Protein 1SDI (pdb70)

Sequence (213 aa):
GAKNYYDITLALAGICQSARLVQQLAHQGHCDADALHVSLNSIIDMNPSSTLAVFGGSEANLRVGLETLLGVLNASSRQGLNNAELTRYTLSLMVLERKLSSAKGALDTLGNRINGLQRQLEHFDLQSETLMSAMAAIYVDVISPLGPRIQVTGSPAVLQSPQVQAKVRATLLAGIRAAVLWHQVGGGRLQLMFSRNRLTTQAKQILAHLTPEL

B-factor: mean 11.38, std 8.99, range [0.51, 55.72]

Secondary structure (DSSP, 8-state):
----HHHHHHHHHHHHHHHHHHHHHHHHS---HHHHHHHHHHHH--S-SSHHHHTTS-GGGGHHHHHHHHHHHH---SSSHHHHHHHHHHHHHHHHHHHHHSTTHHHHHHHHHHTTHHHHTTS-TTSHHHHHHHHHHIIIIIGGGSSPP---S-HHHHT-HHHHHHHHHHHHHHHHHHHHHHHTT--HHHHHHHHHHHHHHHHHHHHHT-TT-

Structure (mmCIF, N/CA/C/O backbone):
data_1SDI
#
_entry.id   1SDI
#
_cell.length_a   42.527
_cell.length_b   62.649
_cell.length_c   68.816
_cell.angle_alpha   90.00
_cell.angle_beta   90.00
_cell.angle_gamma   90.00
#
_symmetry.space_group_name_H-M   'P 21 21 21'
#
loop_
_entity.id
_entity.type
_entity.pdbx_description
1 polymer 'Hypothetical protein ycfC'
2 non-polymer 'ACETIC ACID'
3 non-polymer (4S)-2-METHYL-2,4-PENTANEDIOL
4 water water
#
loop_
_atom_site.group_PDB
_atom_site.id
_atom_site.type_symbol
_atom_site.label_atom_id
_atom_site.label_alt_id
_atom_site.label_comp_id
_atom_site.label_asym_id
_atom_site.label_entity_id
_atom_site.label_seq_id
_atom_site.pdbx_PDB_ins_code
_atom_site.Cartn_x
_atom_site.Cartn_y
_atom_site.Cartn_z
_atom_site.occupancy
_atom_site.B_iso_or_equiv
_atom_site.auth_seq_id
_atom_site.auth_comp_id
_atom_site.auth_asym_id
_atom_site.auth_atom_id
_atom_site.pdbx_PDB_model_num
ATOM 1 N N . GLY A 1 1 ? 32.918 21.649 19.125 1.00 34.65 1 GLY A N 1
ATOM 2 C CA . GLY A 1 1 ? 34.130 22.409 19.633 1.00 34.69 1 GLY A CA 1
ATOM 3 C C . GLY A 1 1 ? 35.217 22.520 18.553 1.00 34.38 1 GLY A C 1
ATOM 4 O O . GLY A 1 1 ? 35.041 23.286 17.600 1.00 35.44 1 GLY A O 1
ATOM 5 N N . ALA A 1 2 ? 36.315 21.758 18.638 1.00 32.04 2 ALA A N 1
ATOM 6 C CA . ALA A 1 2 ? 37.291 21.766 17.521 1.00 28.65 2 ALA A CA 1
ATOM 7 C C . ALA A 1 2 ? 36.540 21.525 16.215 1.00 25.42 2 ALA A C 1
ATOM 8 O O . ALA A 1 2 ? 35.475 20.841 16.189 1.00 20.54 2 ALA A O 1
ATOM 10 N N . LYS A 1 3 ? 37.121 22.060 15.142 1.00 22.50 3 LYS A N 1
ATOM 11 C CA . LYS A 1 3 ? 36.553 21.950 13.800 1.00 19.52 3 LYS A CA 1
ATOM 12 C C . LYS A 1 3 ? 36.197 20.526 13.403 1.00 14.74 3 LYS A C 1
ATOM 13 O O . LYS A 1 3 ? 37.011 19.617 13.544 1.00 14.80 3 LYS A O 1
ATOM 19 N N . ASN A 1 4 ? 34.977 20.323 12.893 1.00 11.08 4 ASN A N 1
ATOM 20 C CA . ASN A 1 4 ? 34.509 19.015 12.532 1.00 8.37 4 ASN A CA 1
ATOM 21 C C . ASN A 1 4 ? 33.453 19.121 11.428 1.00 6.09 4 ASN A C 1
ATOM 22 O O . ASN A 1 4 ? 32.754 20.171 11.238 1.00 8.11 4 ASN A O 1
ATOM 27 N N . TYR A 1 5 ? 33.374 18.062 10.620 1.00 6.56 5 TYR A N 1
ATOM 28 C CA . TYR A 1 5 ? 32.450 18.054 9.532 1.00 5.64 5 TYR A CA 1
ATOM 29 C C . TYR A 1 5 ? 30.961 18.014 9.934 1.00 5.28 5 TYR A C 1
ATOM 30 O O . TYR A 1 5 ? 30.133 18.369 9.123 1.00 6.13 5 TYR A O 1
ATOM 39 N N . TYR A 1 6 ? 30.612 17.497 11.125 1.00 3.10 6 TYR A N 1
ATOM 40 C CA . TYR A 1 6 ? 29.217 17.482 11.549 1.00 2.90 6 TYR A CA 1
ATOM 41 C C . TYR A 1 6 ? 28.678 18.920 11.603 1.00 3.03 6 TYR A C 1
ATOM 42 O O . TYR A 1 6 ? 27.679 19.233 11.003 1.00 4.47 6 TYR A O 1
ATOM 51 N N . ASP A 1 7 ? 29.375 19.794 12.294 1.00 4.02 7 ASP A N 1
ATOM 52 C CA . ASP A 1 7 ? 28.962 21.195 12.410 1.00 5.57 7 ASP A CA 1
ATOM 53 C C . ASP A 1 7 ? 29.046 21.965 11.082 1.00 2.91 7 ASP A C 1
ATOM 54 O O . ASP A 1 7 ? 28.136 22.763 10.756 1.00 3.77 7 ASP A O 1
ATOM 59 N N . ILE A 1 8 ? 30.075 21.697 10.281 1.00 3.23 8 ILE A N 1
ATOM 60 C CA . ILE A 1 8 ? 30.196 22.387 9.004 1.00 3.21 8 ILE A CA 1
ATOM 61 C C . ILE A 1 8 ? 29.028 21.970 8.095 1.00 3.00 8 ILE A C 1
ATOM 62 O O . ILE A 1 8 ? 28.472 22.833 7.396 1.00 3.16 8 ILE A O 1
ATOM 67 N N . THR A 1 9 ? 28.600 20.707 8.138 1.00 2.40 9 THR A N 1
ATOM 68 C CA . THR A 1 9 ? 27.523 20.205 7.294 1.00 2.08 9 THR A CA 1
ATOM 69 C C . THR A 1 9 ? 26.198 20.873 7.706 1.00 2.73 9 THR A C 1
ATOM 70 O O . THR A 1 9 ? 25.382 21.255 6.852 1.00 3.05 9 THR A O 1
ATOM 74 N N . LEU A 1 10 ? 25.967 20.945 9.012 1.00 3.05 10 LEU A N 1
ATOM 75 C CA . LEU A 1 10 ? 24.769 21.614 9.496 1.00 3.27 10 LEU A CA 1
ATOM 76 C C . LEU A 1 10 ? 24.686 23.099 9.049 1.00 1.45 10 LEU A C 1
ATOM 77 O O . LEU A 1 10 ? 23.680 23.544 8.487 1.00 3.10 10 LEU A O 1
ATOM 82 N N . ALA A 1 11 ? 25.773 23.865 9.174 1.00 2.35 11 ALA A N 1
ATOM 83 C CA . ALA A 1 11 ? 25.748 25.267 8.749 1.00 3.33 11 ALA A CA 1
ATOM 84 C C . ALA A 1 11 ? 25.565 25.372 7.250 1.00 3.27 11 ALA A C 1
ATOM 85 O O . ALA A 1 11 ? 24.801 26.205 6.767 1.00 1.95 11 ALA A O 1
ATOM 87 N N . LEU A 1 12 ? 26.223 24.505 6.443 1.00 3.26 12 LEU A N 1
ATOM 88 C CA . LEU A 1 12 ? 25.965 24.497 5.004 1.00 2.52 12 LEU A CA 1
ATOM 89 C C . LEU A 1 12 ? 24.536 24.162 4.647 1.00 2.97 12 LEU A C 1
ATOM 90 O O . LEU A 1 12 ? 23.936 24.816 3.791 1.00 3.84 12 LEU A O 1
ATOM 95 N N . ALA A 1 13 ? 23.947 23.240 5.363 1.00 3.28 13 ALA A N 1
ATOM 96 C CA . ALA A 1 13 ? 22.551 22.917 5.191 1.00 2.82 13 ALA A CA 1
ATOM 97 C C . ALA A 1 13 ? 21.659 24.143 5.463 1.00 4.88 13 ALA A C 1
ATOM 98 O O . ALA A 1 13 ? 20.645 24.318 4.780 1.00 4.41 13 ALA A O 1
ATOM 100 N N . GLY A 1 14 ? 22.040 25.007 6.410 1.00 3.38 14 GLY A N 1
ATOM 101 C CA . GLY A 1 14 ? 21.252 26.202 6.608 1.00 4.22 14 GLY A CA 1
ATOM 102 C C . GLY A 1 14 ? 21.290 27.158 5.418 1.00 3.99 14 GLY A C 1
ATOM 103 O O . GLY A 1 14 ? 20.310 27.813 5.134 1.00 2.99 14 GLY A O 1
ATOM 104 N N . ILE A 1 15 ? 22.456 27.263 4.755 1.00 3.65 15 ILE A N 1
ATOM 105 C CA . ILE A 1 15 ? 22.578 28.100 3.563 1.00 2.93 15 ILE A CA 1
ATOM 106 C C . ILE A 1 15 ? 21.648 27.511 2.465 1.00 3.15 15 ILE A C 1
ATOM 107 O O . ILE A 1 15 ? 20.876 28.249 1.808 1.00 3.09 15 ILE A O 1
ATOM 112 N N . CYS A 1 16 ? 21.769 26.209 2.260 1.00 4.68 16 CYS A N 1
ATOM 113 C CA . CYS A 1 16 ? 21.000 25.488 1.207 1.00 3.50 16 CYS A CA 1
ATOM 114 C C . CYS A 1 16 ? 19.472 25.533 1.491 1.00 3.58 16 CYS A C 1
ATOM 115 O O . CYS A 1 16 ? 18.686 25.629 0.556 1.00 3.62 16 CYS A O 1
ATOM 118 N N . GLN A 1 17 ? 19.066 25.555 2.778 1.00 3.01 17 GLN A N 1
ATOM 119 C CA . GLN A 1 17 ? 17.659 25.596 3.128 1.00 3.09 17 GLN A CA 1
ATOM 120 C C . GLN A 1 17 ? 17.118 26.970 2.677 1.00 2.85 17 GLN A C 1
ATOM 121 O O . GLN A 1 17 ? 16.062 27.060 2.060 1.00 3.60 17 GLN A O 1
ATOM 127 N N . SER A 1 18 ? 17.846 28.051 2.930 1.00 3.32 18 SER A N 1
ATOM 128 C CA . SER A 1 18 ? 17.458 29.380 2.371 1.00 3.20 18 SER A CA 1
ATOM 129 C C . SER A 1 18 ? 17.325 29.365 0.842 1.00 4.91 18 SER A C 1
ATOM 130 O O . SER A 1 18 ? 16.294 29.840 0.301 1.00 3.09 18 SER A O 1
ATOM 133 N N . ALA A 1 19 ? 18.290 28.751 0.164 1.00 3.15 19 ALA A N 1
ATOM 134 C CA . ALA A 1 19 ? 18.250 28.661 -1.293 1.00 3.47 19 ALA A CA 1
ATOM 135 C C . ALA A 1 19 ? 16.986 27.979 -1.792 1.00 2.90 19 ALA A C 1
ATOM 136 O O . ALA A 1 19 ? 16.280 28.436 -2.678 1.00 4.11 19 ALA A O 1
ATOM 138 N N . ARG A 1 20 ? 16.660 26.905 -1.136 1.00 1.42 20 ARG A N 1
ATOM 139 C CA . ARG A 1 20 ? 15.478 26.133 -1.563 1.00 4.30 20 ARG A CA 1
ATOM 140 C C . ARG A 1 20 ? 14.154 26.857 -1.257 1.00 2.89 20 ARG A C 1
ATOM 141 O O . ARG A 1 20 ? 13.247 26.847 -2.101 1.00 4.18 20 ARG A O 1
ATOM 149 N N . LEU A 1 21 ? 14.049 27.518 -0.095 1.00 2.76 21 LEU A N 1
ATOM 150 C CA . LEU A 1 21 ? 12.826 28.261 0.256 1.00 2.67 21 LEU A CA 1
ATOM 151 C C . LEU A 1 21 ? 12.642 29.445 -0.739 1.00 3.30 21 LEU A C 1
ATOM 152 O O . LEU A 1 21 ? 11.537 29.747 -1.200 1.00 3.70 21 LEU A O 1
ATOM 157 N N . VAL A 1 22 ? 13.744 30.099 -1.078 1.00 5.30 22 VAL A N 1
ATOM 158 C CA . VAL A 1 22 ? 13.669 31.160 -2.106 1.00 3.38 22 VAL A CA 1
ATOM 159 C C . VAL A 1 22 ? 13.114 30.606 -3.420 1.00 3.13 22 VAL A C 1
ATOM 160 O O . VAL A 1 22 ? 12.234 31.227 -4.054 1.00 2.81 22 VAL A O 1
ATOM 164 N N . GLN A 1 23 ? 13.652 29.481 -3.891 1.00 2.55 23 GLN A N 1
ATOM 165 C CA . GLN A 1 23 ? 13.151 28.857 -5.133 1.00 3.45 23 GLN A CA 1
ATOM 166 C C . GLN A 1 23 ? 11.664 28.534 -5.091 1.00 3.98 23 GLN A C 1
ATOM 167 O O . GLN A 1 23 ? 10.915 28.796 -6.059 1.00 4.69 23 GLN A O 1
ATOM 173 N N . GLN A 1 24 ? 11.215 28.009 -3.962 1.00 3.27 24 GLN A N 1
ATOM 174 C CA . GLN A 1 24 ? 9.800 27.705 -3.765 1.00 3.77 24 GLN A CA 1
ATOM 175 C C . GLN A 1 24 ? 8.953 28.959 -3.815 1.00 4.46 24 GLN A C 1
ATOM 176 O O . GLN A 1 24 ? 7.950 29.011 -4.556 1.00 4.37 24 GLN A O 1
ATOM 182 N N . LEU A 1 25 ? 9.385 29.980 -3.081 1.00 2.96 25 LEU A N 1
ATOM 183 C CA . LEU A 1 25 ? 8.684 31.300 -3.059 1.00 2.97 25 LEU A CA 1
ATOM 184 C C . LEU A 1 25 ? 8.658 31.958 -4.448 1.00 4.67 25 LEU A C 1
ATOM 185 O O . LEU A 1 25 ? 7.628 32.500 -4.873 1.00 5.29 25 LEU A O 1
ATOM 190 N N . ALA A 1 26 ? 9.762 31.877 -5.184 1.00 5.13 26 ALA A N 1
ATOM 191 C CA . ALA A 1 26 ? 9.825 32.581 -6.455 1.00 4.74 26 ALA A CA 1
ATOM 192 C C . ALA A 1 26 ? 8.977 31.950 -7.539 1.00 4.81 26 ALA A C 1
ATOM 193 O O . ALA A 1 26 ? 8.470 32.645 -8.405 1.00 5.02 26 ALA A O 1
ATOM 195 N N . HIS A 1 27 ? 8.806 30.618 -7.489 1.00 4.54 27 HIS A N 1
ATOM 196 C CA . HIS A 1 27 ? 8.041 29.898 -8.512 1.00 6.13 27 HIS A CA 1
ATOM 197 C C . HIS A 1 27 ? 6.559 29.777 -8.125 1.00 8.72 27 HIS A C 1
ATOM 198 O O . HIS A 1 27 ? 5.680 29.817 -9.016 1.00 7.62 27 HIS A O 1
ATOM 205 N N . GLN A 1 28 ? 6.276 29.618 -6.837 1.00 7.78 28 GLN A N 1
ATOM 206 C CA . GLN A 1 28 ? 4.963 29.240 -6.309 1.00 10.65 28 GLN A CA 1
ATOM 207 C C . GLN A 1 28 ? 4.283 30.305 -5.501 1.00 10.82 28 GLN A C 1
ATOM 208 O O . GLN A 1 28 ? 3.069 30.264 -5.418 1.00 13.73 28 GLN A O 1
ATOM 214 N N . GLY A 1 29 ? 5.018 31.236 -4.899 1.00 8.77 29 GLY A N 1
ATOM 215 C CA . GLY A 1 29 ? 4.520 32.257 -3.984 1.00 8.77 29 GLY A CA 1
ATOM 216 C C . GLY A 1 29 ? 4.310 31.773 -2.543 1.00 11.08 29 GLY A C 1
ATOM 217 O O . GLY A 1 29 ? 3.859 32.531 -1.717 1.00 11.41 29 GLY A O 1
ATOM 218 N N . HIS A 1 30 ? 4.673 30.521 -2.262 1.00 10.76 30 HIS A N 1
ATOM 219 C CA . HIS A 1 30 ? 4.584 29.912 -0.940 1.00 10.90 30 HIS A CA 1
ATOM 220 C C . HIS A 1 30 ? 5.711 28.920 -0.832 1.00 10.18 30 HIS A C 1
ATOM 221 O O . HIS A 1 30 ? 6.221 28.422 -1.868 1.00 8.60 30 HIS A O 1
ATOM 234 N N . CYS A 1 31 ? 6.113 28.576 0.409 1.00 10.03 31 CYS A N 1
ATOM 235 C CA . CYS A 1 31 ? 7.155 27.537 0.647 1.00 9.54 31 CYS A CA 1
ATOM 236 C C . CYS A 1 31 ? 6.782 26.638 1.841 1.00 9.09 31 CYS A C 1
ATOM 237 O O . CYS A 1 31 ? 5.728 26.822 2.470 1.00 12.59 31 CYS A O 1
ATOM 240 N N . ASP A 1 32 ? 7.647 25.691 2.171 1.00 8.84 32 ASP A N 1
ATOM 241 C CA . ASP A 1 32 ? 7.526 24.840 3.345 1.00 8.36 32 ASP A CA 1
ATOM 242 C C . ASP A 1 32 ? 7.491 25.738 4.578 1.00 6.61 32 ASP A C 1
ATOM 243 O O . ASP A 1 32 ? 8.445 26.428 4.891 1.00 6.10 32 ASP A O 1
ATOM 248 N N . ALA A 1 33 ? 6.384 25.741 5.281 1.00 6.56 33 ALA A N 1
ATOM 249 C CA . ALA A 1 33 ? 6.175 26.702 6.352 1.00 6.55 33 ALA A CA 1
ATOM 250 C C . ALA A 1 33 ? 7.002 26.369 7.574 1.00 7.01 33 ALA A C 1
ATOM 251 O O . ALA A 1 33 ? 7.460 27.289 8.277 1.00 7.09 33 ALA A O 1
ATOM 253 N N . ASP A 1 34 ? 7.197 25.089 7.847 1.00 8.77 34 ASP A N 1
ATOM 254 C CA . ASP A 1 34 ? 8.017 24.711 8.982 1.00 9.65 34 ASP A CA 1
ATOM 255 C C . ASP A 1 34 ? 9.491 25.082 8.764 1.00 7.04 34 ASP A C 1
ATOM 256 O O . ASP A 1 34 ? 10.144 25.587 9.668 1.00 6.72 34 ASP A O 1
ATOM 261 N N . ALA A 1 35 ? 10.018 24.783 7.589 1.00 5.68 35 ALA A N 1
ATOM 262 C CA . ALA A 1 35 ? 11.411 25.132 7.260 1.00 4.35 35 ALA A CA 1
ATOM 263 C C . ALA A 1 35 ? 11.605 26.630 7.302 1.00 4.36 35 ALA A C 1
ATOM 264 O O . ALA A 1 35 ? 12.623 27.092 7.789 1.00 2.64 35 ALA A O 1
ATOM 266 N N . LEU A 1 36 ? 10.649 27.400 6.777 1.00 4.46 36 LEU A N 1
ATOM 267 C CA . LEU A 1 36 ? 10.781 28.883 6.796 1.00 3.73 36 LEU A CA 1
ATOM 268 C C . LEU A 1 36 ? 10.775 29.352 8.244 1.00 3.29 36 LEU A C 1
ATOM 269 O O . LEU A 1 36 ? 11.536 30.206 8.612 1.00 3.91 36 LEU A O 1
ATOM 274 N N . HIS A 1 37 ? 9.926 28.768 9.073 1.00 2.95 37 HIS A N 1
ATOM 275 C CA . HIS A 1 37 ? 9.938 29.143 10.483 1.00 3.95 37 HIS A CA 1
ATOM 276 C C . HIS A 1 37 ? 11.299 28.906 11.163 1.00 4.86 37 HIS A C 1
ATOM 277 O O . HIS A 1 37 ? 11.830 29.766 11.887 1.00 4.73 37 HIS A O 1
ATOM 284 N N . VAL A 1 38 ? 11.880 27.741 10.902 1.00 2.23 38 VAL A N 1
ATOM 285 C CA . VAL A 1 38 ? 13.223 27.456 11.418 1.00 3.27 38 VAL A CA 1
ATOM 286 C C . VAL A 1 38 ? 14.244 28.512 10.912 1.00 3.39 38 VAL A C 1
ATOM 287 O O . VAL A 1 38 ? 15.060 29.038 11.681 1.00 3.98 38 VAL A O 1
ATOM 291 N N . SER A 1 39 ? 14.207 28.814 9.619 1.00 4.58 39 SER A N 1
ATOM 292 C CA . SER A 1 39 ? 15.226 29.686 9.037 1.00 2.83 39 SER A CA 1
ATOM 293 C C . SER A 1 39 ? 15.088 31.133 9.538 1.00 2.86 39 SER A C 1
ATOM 294 O O . SER A 1 39 ? 16.070 31.762 9.938 1.00 3.33 39 SER A O 1
ATOM 297 N N . LEU A 1 40 ? 13.849 31.628 9.534 1.00 4.65 40 LEU A N 1
ATOM 298 C CA . LEU A 1 40 ? 13.598 32.984 10.108 1.00 6.50 40 LEU A CA 1
ATOM 299 C C . LEU A 1 40 ? 13.965 33.023 11.606 1.00 4.93 40 LEU A C 1
ATOM 300 O O . LEU A 1 40 ? 14.611 33.986 12.108 1.00 2.98 40 LEU A O 1
ATOM 305 N N . ASN A 1 41 ? 13.618 31.987 12.397 1.00 3.05 41 ASN A N 1
ATOM 306 C CA . ASN A 1 41 ? 13.983 31.986 13.797 1.00 4.64 41 ASN A CA 1
ATOM 307 C C . ASN A 1 41 ? 15.476 32.029 14.032 1.00 4.75 41 ASN A C 1
ATOM 308 O O . ASN A 1 41 ? 15.981 32.630 15.016 1.00 5.00 41 ASN A O 1
ATOM 313 N N . SER A 1 42 ? 16.223 31.379 13.137 1.00 3.55 42 SER A N 1
ATOM 314 C CA . SER A 1 42 ? 17.715 31.397 13.272 1.00 2.89 42 SER A CA 1
ATOM 315 C C . SER A 1 42 ? 18.291 32.824 13.236 1.00 4.18 42 SER A C 1
ATOM 316 O O . SER A 1 42 ? 19.342 33.078 13.750 1.00 5.23 42 SER A O 1
ATOM 319 N N . ILE A 1 43 ? 17.574 33.756 12.618 1.00 4.56 43 ILE A N 1
ATOM 320 C CA . ILE A 1 43 ? 18.044 35.169 12.595 1.00 5.22 43 ILE A CA 1
ATOM 321 C C . ILE A 1 43 ? 17.976 35.794 13.990 1.00 7.77 43 ILE A C 1
ATOM 322 O O . ILE A 1 43 ? 18.905 36.524 14.347 1.00 9.64 43 ILE A O 1
ATOM 327 N N . ILE A 1 44 ? 16.930 35.516 14.740 1.00 5.69 44 ILE A N 1
ATOM 328 C CA . ILE A 1 44 ? 16.628 36.193 15.990 1.00 8.21 44 ILE A CA 1
ATOM 329 C C . ILE A 1 44 ? 16.945 35.379 17.260 1.00 11.82 44 ILE A C 1
ATOM 330 O O . ILE A 1 44 ? 16.719 35.869 18.371 1.00 13.60 44 ILE A O 1
ATOM 335 N N . ASP A 1 45 ? 17.398 34.130 17.123 1.00 14.58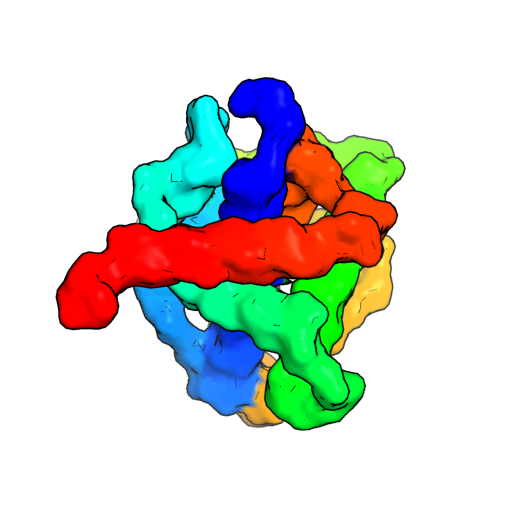 45 ASP A N 1
ATOM 336 C CA . ASP A 1 45 ? 17.534 33.222 18.275 1.00 15.53 45 ASP A CA 1
ATOM 337 C C . ASP A 1 45 ? 18.928 33.465 18.819 1.00 16.59 45 ASP A C 1
ATOM 338 O O . ASP A 1 45 ? 19.892 32.890 18.371 1.00 19.92 45 ASP A O 1
ATOM 343 N N . MET A 1 46 ? 18.997 34.323 19.818 1.00 15.14 46 MET A N 1
ATOM 344 C CA . MET A 1 46 ? 20.242 34.891 20.307 1.00 16.54 46 MET A CA 1
ATOM 345 C C . MET A 1 46 ? 21.143 33.937 21.106 1.00 12.89 46 MET A C 1
ATOM 346 O O . MET A 1 46 ? 20.668 33.058 21.826 1.00 12.62 46 MET A O 1
ATOM 351 N N . ASN A 1 47 ? 22.457 34.150 20.974 1.00 10.33 47 ASN A N 1
ATOM 352 C CA . ASN A 1 47 ? 23.502 33.446 21.722 1.00 11.97 47 ASN A CA 1
ATOM 353 C C . ASN A 1 47 ? 23.379 31.918 21.763 1.00 12.22 47 ASN A C 1
ATOM 354 O O . ASN A 1 47 ? 23.392 31.294 22.858 1.00 9.91 47 ASN A O 1
ATOM 359 N N . PRO A 1 48 ? 23.345 31.303 20.577 1.00 12.64 48 PRO A N 1
ATOM 360 C CA . PRO A 1 48 ? 23.231 29.822 20.534 1.00 13.17 48 PRO A CA 1
ATOM 361 C C . PRO A 1 48 ? 24.423 29.104 21.154 1.00 13.22 48 PRO A C 1
ATOM 362 O O . PRO A 1 48 ? 25.577 29.507 20.973 1.00 14.21 48 PRO A O 1
ATOM 366 N N . SER A 1 49 ? 24.170 28.008 21.827 1.00 10.34 49 SER A N 1
ATOM 367 C CA . SER A 1 49 ? 25.277 27.322 22.476 1.00 12.18 49 SER A CA 1
ATOM 368 C C . SER A 1 49 ? 26.003 26.260 21.642 1.00 12.07 49 SER A C 1
ATOM 369 O O . SER A 1 49 ? 26.965 25.655 22.099 1.00 13.50 49 SER A O 1
ATOM 372 N N . SER A 1 50 ? 25.494 25.957 20.456 1.00 10.03 50 SER A N 1
ATOM 373 C CA . SER A 1 50 ? 26.096 25.013 19.552 1.00 7.58 50 SER A CA 1
ATOM 374 C C . SER A 1 50 ? 25.587 25.377 18.147 1.00 5.89 50 SER A C 1
ATOM 375 O O . SER A 1 50 ? 24.668 26.172 17.986 1.00 5.89 50 SER A O 1
ATOM 378 N N . THR A 1 51 ? 26.190 24.778 17.120 1.00 6.95 51 THR A N 1
ATOM 379 C CA . THR A 1 51 ? 25.715 24.984 15.787 1.00 4.83 51 THR A CA 1
ATOM 380 C C . THR A 1 51 ? 24.275 24.581 15.560 1.00 3.74 51 THR A C 1
ATOM 381 O O . THR A 1 51 ? 23.483 25.286 14.925 1.00 4.33 51 THR A O 1
ATOM 385 N N . LEU A 1 52 ? 23.918 23.442 16.138 1.00 5.11 52 LEU A N 1
ATOM 386 C CA . LEU A 1 52 ? 22.592 22.886 15.974 1.00 4.39 52 LEU A CA 1
ATOM 387 C C . LEU A 1 52 ? 21.562 23.761 16.689 1.00 2.96 52 LEU A C 1
ATOM 388 O O . LEU A 1 52 ? 20.472 23.937 16.182 1.00 4.99 52 LEU A O 1
ATOM 393 N N . ALA A 1 53 ? 21.959 24.372 17.812 1.00 3.22 53 ALA A N 1
ATOM 394 C CA . ALA A 1 53 ? 21.058 25.303 18.547 1.00 6.11 53 ALA A CA 1
ATOM 395 C C . ALA A 1 53 ? 20.586 26.476 17.670 1.00 4.66 53 ALA A C 1
ATOM 396 O O . ALA A 1 53 ? 19.535 27.005 17.879 1.00 6.18 53 ALA A O 1
ATOM 398 N N . VAL A 1 54 ? 21.419 26.965 16.755 1.00 4.44 54 VAL A N 1
ATOM 399 C CA . VAL A 1 54 ? 21.008 28.000 15.803 1.00 3.61 54 VAL A CA 1
ATOM 400 C C . VAL A 1 54 ? 19.744 27.684 15.073 1.00 6.10 54 VAL A C 1
ATOM 401 O O . VAL A 1 54 ? 18.919 28.574 14.791 1.00 3.29 54 VAL A O 1
ATOM 405 N N . PHE A 1 55 ? 19.580 26.408 14.798 1.00 4.18 55 PHE A N 1
ATOM 406 C CA . PHE A 1 55 ? 18.442 25.887 14.048 1.00 5.95 55 PHE A CA 1
ATOM 407 C C . PHE A 1 55 ? 17.425 25.189 14.931 1.00 6.88 55 PHE A C 1
ATOM 408 O O . PHE A 1 55 ? 16.644 24.376 14.450 1.00 8.39 55 PHE A O 1
ATOM 416 N N . GLY A 1 56 ? 17.375 25.591 16.194 1.00 5.04 56 GLY A N 1
ATOM 417 C CA . GLY A 1 56 ? 16.394 25.133 17.164 1.00 7.35 56 GLY A CA 1
ATOM 418 C C . GLY A 1 56 ? 16.708 23.826 17.877 1.00 6.87 56 GLY A C 1
ATOM 419 O O . GLY A 1 56 ? 15.861 23.281 18.591 1.00 11.34 56 GLY A O 1
ATOM 420 N N . GLY A 1 57 ? 17.896 23.255 17.671 1.00 5.26 57 GLY A N 1
ATOM 421 C CA . GLY A 1 57 ? 18.347 22.159 18.487 1.00 4.99 57 GLY A CA 1
ATOM 422 C C . GLY A 1 57 ? 17.991 20.789 17.975 1.00 6.15 57 GLY A C 1
ATOM 423 O O . GLY A 1 57 ? 18.281 19.780 18.652 1.00 8.01 57 GLY A O 1
ATOM 424 N N . SER A 1 58 ? 17.370 20.683 16.805 1.00 5.09 58 SER A N 1
ATOM 425 C CA . SER A 1 58 ? 16.940 19.388 16.305 1.00 6.56 58 SER A CA 1
ATOM 426 C C . SER A 1 58 ? 17.284 19.273 14.828 1.00 5.67 58 SER A C 1
ATOM 427 O O . SER A 1 58 ? 16.991 20.217 14.031 1.00 5.48 58 SER A O 1
ATOM 430 N N . GLU A 1 59 ? 17.944 18.169 14.442 1.00 3.43 59 GLU A N 1
ATOM 431 C CA . GLU A 1 59 ? 18.359 17.958 13.039 1.00 2.48 59 GLU A CA 1
ATOM 432 C C . GLU A 1 59 ? 17.176 17.980 12.070 1.00 2.99 59 GLU A C 1
ATOM 433 O O . GLU A 1 59 ? 17.331 18.364 10.906 1.00 3.24 59 GLU A O 1
ATOM 439 N N . ALA A 1 60 ? 15.990 17.561 12.562 1.00 3.29 60 ALA A N 1
ATOM 440 C CA . ALA A 1 60 ? 14.815 17.529 11.721 1.00 2.68 60 ALA A CA 1
ATOM 441 C C . ALA A 1 60 ? 14.472 18.943 11.145 1.00 3.52 60 ALA A C 1
ATOM 442 O O . ALA A 1 60 ? 13.856 19.104 10.063 1.00 4.60 60 ALA A O 1
ATOM 444 N N . ASN A 1 61 ? 14.884 19.976 11.867 1.00 3.00 61 ASN A N 1
ATOM 445 C CA . ASN A 1 61 ? 14.629 21.333 11.440 1.00 2.31 61 ASN A CA 1
ATOM 446 C C . ASN A 1 61 ? 15.439 21.736 10.187 1.00 4.77 61 ASN A C 1
ATOM 447 O O . ASN A 1 61 ? 15.133 22.755 9.581 1.00 3.88 61 ASN A O 1
ATOM 452 N N . LEU A 1 62 ? 16.477 20.963 9.852 1.00 2.86 62 LEU A N 1
ATOM 453 C CA . LEU A 1 62 ? 17.310 21.190 8.668 1.00 3.53 62 LEU A CA 1
ATOM 454 C C . LEU A 1 62 ? 17.091 20.201 7.566 1.00 3.53 62 LEU A C 1
ATOM 455 O O . LEU A 1 62 ? 17.870 20.143 6.617 1.00 3.71 62 LEU A O 1
ATOM 460 N N . ARG A 1 63 ? 16.038 19.387 7.657 1.00 4.33 63 ARG A N 1
ATOM 461 C CA . ARG A 1 63 ? 15.798 18.395 6.591 1.00 3.98 63 ARG A CA 1
ATOM 462 C C . ARG A 1 63 ? 15.790 18.966 5.182 1.00 3.37 63 ARG A C 1
ATOM 463 O O . ARG A 1 63 ? 16.386 18.404 4.234 1.00 4.42 63 ARG A O 1
ATOM 471 N N . VAL A 1 64 ? 15.093 20.079 4.997 1.00 2.45 64 VAL A N 1
ATOM 472 C CA . VAL A 1 64 ? 15.059 20.715 3.692 1.00 3.51 64 VAL A CA 1
ATOM 473 C C . VAL A 1 64 ? 16.434 21.118 3.188 1.00 3.84 64 VAL A C 1
ATOM 474 O O . VAL A 1 64 ? 16.841 20.769 2.069 1.00 2.86 64 VAL A O 1
ATOM 478 N N . GLY A 1 65 ? 17.211 21.744 4.061 1.00 3.32 65 GLY A N 1
ATOM 479 C CA . GLY A 1 65 ? 18.586 22.115 3.748 1.00 3.25 65 GLY A CA 1
ATOM 480 C C . GLY A 1 65 ? 19.520 20.951 3.456 1.00 2.40 65 GLY A C 1
ATOM 481 O O . GLY A 1 65 ? 20.348 21.035 2.532 1.00 3.77 65 GLY A O 1
ATOM 482 N N . LEU A 1 66 ? 19.389 19.878 4.242 1.00 2.29 66 LEU A N 1
ATOM 483 C CA . LEU A 1 66 ? 20.260 18.698 4.082 1.00 2.40 66 LEU A CA 1
ATOM 484 C C . LEU A 1 66 ? 19.950 17.973 2.777 1.00 4.02 66 LEU A C 1
ATOM 485 O O . LEU A 1 66 ? 20.862 17.607 2.067 1.00 4.16 66 LEU A O 1
ATOM 490 N N . GLU A 1 67 ? 18.695 17.847 2.409 1.00 3.91 67 GLU A N 1
ATOM 491 C CA . GLU A 1 67 ? 18.322 17.279 1.086 1.00 3.15 67 GLU A CA 1
ATOM 492 C C . GLU A 1 67 ? 18.839 18.195 -0.065 1.00 3.55 67 GLU A C 1
ATOM 493 O O . GLU A 1 67 ? 19.402 17.733 -1.092 1.00 4.87 67 GLU A O 1
ATOM 499 N N . THR A 1 68 ? 18.639 19.512 0.071 1.00 5.01 68 THR A N 1
ATOM 500 C CA . THR A 1 68 ? 19.123 20.481 -0.901 1.00 4.21 68 THR A CA 1
ATOM 501 C C . THR A 1 68 ? 20.638 20.420 -1.100 1.00 4.60 68 THR A C 1
ATOM 502 O O . THR A 1 68 ? 21.126 20.525 -2.210 1.00 5.57 68 THR A O 1
ATOM 506 N N . LEU A 1 69 ? 21.360 20.246 -0.008 1.00 4.02 69 LEU A N 1
ATOM 507 C CA . LEU A 1 69 ? 22.809 20.258 -0.040 1.00 2.98 69 LEU A CA 1
ATOM 508 C C . LEU A 1 69 ? 23.296 19.101 -0.926 1.00 3.28 69 LEU A C 1
ATOM 509 O O . LEU A 1 69 ? 24.222 19.261 -1.705 1.00 3.21 69 LEU A O 1
ATOM 514 N N . LEU A 1 70 ? 22.598 17.965 -0.877 1.00 2.65 70 LEU A N 1
ATOM 515 C CA . LEU A 1 70 ? 22.959 16.802 -1.690 1.00 4.12 70 LEU A CA 1
ATOM 516 C C . LEU A 1 70 ? 22.928 17.139 -3.180 1.00 6.20 70 LEU A C 1
ATOM 517 O O . LEU A 1 70 ? 23.877 16.834 -3.889 1.00 5.89 70 LEU A O 1
ATOM 522 N N . GLY A 1 71 ? 21.896 17.839 -3.641 1.00 5.78 71 GLY A N 1
ATOM 523 C CA . GLY A 1 71 ? 21.833 18.236 -5.039 1.00 6.79 71 GLY A CA 1
ATOM 524 C C . GLY A 1 71 ? 22.758 19.368 -5.422 1.00 7.15 71 GLY A C 1
ATOM 525 O O . GLY A 1 71 ? 23.334 19.358 -6.478 1.00 9.43 71 GLY A O 1
ATOM 526 N N . VAL A 1 72 ? 22.959 20.320 -4.525 1.00 5.84 72 VAL A N 1
ATOM 527 C CA . VAL A 1 72 ? 23.850 21.475 -4.765 1.00 7.91 72 VAL A CA 1
ATOM 528 C C . VAL A 1 72 ? 25.299 20.969 -4.925 1.00 9.44 72 VAL A C 1
ATOM 529 O O . VAL A 1 72 ? 26.059 21.434 -5.843 1.00 10.61 72 VAL A O 1
ATOM 533 N N . LEU A 1 73 ? 25.696 20.037 -4.078 1.00 7.04 73 LEU A N 1
ATOM 534 C CA . LEU A 1 73 ? 27.069 19.532 -4.154 1.00 7.09 73 LEU A CA 1
ATOM 535 C C . LEU A 1 73 ? 27.261 18.537 -5.292 1.00 10.30 73 LEU A C 1
ATOM 536 O O . LEU A 1 73 ? 28.365 18.464 -5.833 1.00 11.02 73 LEU A O 1
ATOM 541 N N . ASN A 1 74 ? 26.244 17.773 -5.642 1.00 10.90 74 ASN A N 1
ATOM 542 C CA . ASN A 1 74 ? 26.476 16.632 -6.575 1.00 14.42 74 ASN A CA 1
ATOM 543 C C . ASN A 1 74 ? 25.670 16.600 -7.844 1.00 18.72 74 ASN A C 1
ATOM 544 O O . ASN A 1 74 ? 25.922 15.763 -8.697 1.00 21.31 74 ASN A O 1
ATOM 549 N N . ALA A 1 75 ? 24.685 17.447 -7.967 1.00 22.88 75 ALA A N 1
ATOM 550 C CA . ALA A 1 75 ? 23.876 17.426 -9.161 1.00 27.32 75 ALA A CA 1
ATOM 551 C C . ALA A 1 75 ? 24.626 18.358 -10.043 1.00 31.44 75 ALA A C 1
ATOM 552 O O . ALA A 1 75 ? 25.032 19.466 -9.654 1.00 27.93 75 ALA A O 1
ATOM 554 N N . SER A 1 76 ? 24.940 17.860 -11.221 1.00 37.19 76 SER A N 1
ATOM 555 C CA . SER A 1 76 ? 25.741 18.683 -12.092 1.00 41.49 76 SER A CA 1
ATOM 556 C C . SER A 1 76 ? 25.162 18.733 -13.486 1.00 42.29 76 SER A C 1
ATOM 557 O O . SER A 1 76 ? 25.666 18.102 -14.430 1.00 44.97 76 SER A O 1
ATOM 560 N N . SER A 1 77 ? 24.043 19.458 -13.562 1.00 41.58 77 SER A N 1
ATOM 561 C CA . SER A 1 77 ? 23.842 20.357 -14.679 1.00 39.12 77 SER A CA 1
ATOM 562 C C . SER A 1 77 ? 24.197 21.747 -14.134 1.00 36.24 77 SER A C 1
ATOM 563 O O . SER A 1 77 ? 24.120 22.015 -12.901 1.00 38.72 77 SER A O 1
ATOM 566 N N . ARG A 1 78 ? 24.678 22.570 -15.061 1.00 32.87 78 ARG A N 1
ATOM 567 C CA . ARG A 1 78 ? 24.739 24.012 -14.955 1.00 29.26 78 ARG A CA 1
ATOM 568 C C . ARG A 1 78 ? 23.399 24.570 -15.447 1.00 22.96 78 ARG A C 1
ATOM 569 O O . ARG A 1 78 ? 23.238 25.768 -15.636 1.00 22.59 78 ARG A O 1
ATOM 577 N N . GLN A 1 79 ? 22.432 23.682 -15.654 1.00 17.52 79 GLN A N 1
ATOM 578 C CA . GLN A 1 79 ? 21.091 24.081 -16.095 1.00 15.28 79 GLN A CA 1
ATOM 579 C C . GLN A 1 79 ? 20.001 23.304 -15.349 1.00 13.63 79 GLN A C 1
ATOM 580 O O . GLN A 1 79 ? 20.269 22.406 -14.564 1.00 12.10 79 GLN A O 1
ATOM 586 N N . GLY A 1 80 ? 18.756 23.661 -15.612 1.00 12.46 80 GLY A N 1
ATOM 587 C CA . GLY A 1 80 ? 17.640 23.018 -14.950 1.00 14.07 80 GLY A CA 1
ATOM 588 C C . GLY A 1 80 ? 17.322 23.727 -13.633 1.00 14.58 80 GLY A C 1
ATOM 589 O O . GLY A 1 80 ? 18.017 24.635 -13.164 1.00 12.81 80 GLY A O 1
ATOM 590 N N . LEU A 1 81 ? 16.234 23.285 -13.025 1.00 17.14 81 LEU A N 1
ATOM 591 C CA . LEU A 1 81 ? 15.780 23.906 -11.780 1.00 16.79 81 LEU A CA 1
ATOM 592 C C . LEU A 1 81 ? 16.835 23.675 -10.725 1.00 14.16 81 LEU A C 1
ATOM 593 O O . LEU A 1 81 ? 17.084 24.563 -9.879 1.00 13.23 81 LEU A O 1
ATOM 598 N N . ASN A 1 82 ? 17.569 22.562 -10.776 1.00 14.57 82 ASN A N 1
ATOM 599 C CA A ASN A 1 82 ? 18.507 22.290 -9.761 0.50 15.66 82 ASN A CA 1
ATOM 600 C CA B ASN A 1 82 ? 18.610 22.364 -9.706 0.50 14.81 82 ASN A CA 1
ATOM 601 C C . ASN A 1 82 ? 19.671 23.366 -9.765 1.00 15.74 82 ASN A C 1
ATOM 602 O O . ASN A 1 82 ? 20.222 23.756 -8.740 1.00 15.84 82 ASN A O 1
ATOM 611 N N . ALA A 1 83 ? 20.038 23.862 -10.946 1.00 14.04 83 ALA A N 1
ATOM 612 C CA . ALA A 1 83 ? 21.085 24.841 -11.028 1.00 11.04 83 ALA A CA 1
ATOM 613 C C . ALA A 1 83 ? 20.775 26.222 -10.417 1.00 10.38 83 ALA A C 1
ATOM 614 O O . ALA A 1 83 ? 21.677 26.957 -10.006 1.00 11.21 83 ALA A O 1
ATOM 616 N N . GLU A 1 84 ? 19.491 26.537 -10.301 1.00 10.16 84 GLU A N 1
ATOM 617 C CA . GLU A 1 84 ? 19.083 27.743 -9.602 1.00 8.88 84 GLU A CA 1
ATOM 618 C C . GLU A 1 84 ? 19.560 27.630 -8.136 1.00 6.45 84 GLU A C 1
ATOM 619 O O . GLU A 1 84 ? 19.977 28.627 -7.550 1.00 10.05 84 GLU A O 1
ATOM 625 N N . LEU A 1 85 ? 19.412 26.441 -7.549 1.00 8.98 85 LEU A N 1
ATOM 626 C CA . LEU A 1 85 ? 19.767 26.264 -6.124 1.00 6.95 85 LEU A CA 1
ATOM 627 C C . LEU A 1 85 ? 21.268 26.477 -5.875 1.00 7.29 85 LEU A C 1
ATOM 628 O O . LEU A 1 85 ? 21.648 27.137 -4.928 1.00 7.29 85 LEU A O 1
ATOM 633 N N . THR A 1 86 ? 22.082 26.009 -6.818 1.00 6.16 86 THR A N 1
ATOM 634 C CA . THR A 1 86 ? 23.524 26.195 -6.751 1.00 7.48 86 THR A CA 1
ATOM 635 C C . THR A 1 86 ? 23.867 27.664 -6.882 1.00 7.59 86 THR A C 1
ATOM 636 O O . THR A 1 86 ? 24.677 28.190 -6.140 1.00 7.20 86 THR A O 1
ATOM 640 N N . ARG A 1 87 ? 23.223 28.370 -7.825 1.00 8.89 87 ARG A N 1
ATOM 641 C CA . ARG A 1 87 ? 23.455 29.811 -7.983 1.00 9.52 87 ARG A CA 1
ATOM 642 C C . ARG A 1 87 ? 23.117 30.603 -6.745 1.00 8.34 87 ARG A C 1
ATOM 643 O O . ARG A 1 87 ? 23.881 31.496 -6.344 1.00 7.58 87 ARG A O 1
ATOM 651 N N . TYR A 1 88 ? 21.994 30.294 -6.088 1.00 6.41 88 TYR A N 1
ATOM 652 C CA . TYR A 1 88 ? 21.656 31.012 -4.891 1.00 5.91 88 TYR A CA 1
ATOM 653 C C . TYR A 1 88 ? 22.618 30.703 -3.746 1.00 6.18 88 TYR A C 1
ATOM 654 O O . TYR A 1 88 ? 22.982 31.612 -3.016 1.00 6.94 88 TYR A O 1
ATOM 663 N N . THR A 1 89 ? 23.047 29.446 -3.601 1.00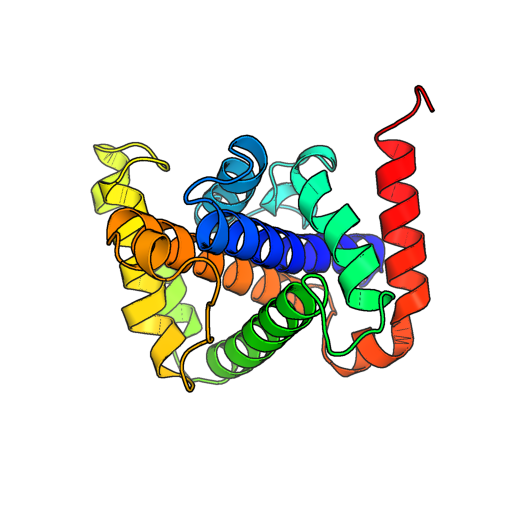 6.14 89 THR A N 1
ATOM 664 C CA . THR A 1 89 ? 23.928 29.031 -2.489 1.00 6.41 89 THR A CA 1
ATOM 665 C C . THR A 1 89 ? 25.274 29.773 -2.642 1.00 5.78 89 THR A C 1
ATOM 666 O O . THR A 1 89 ? 25.751 30.373 -1.713 1.00 5.72 89 THR A O 1
ATOM 670 N N . LEU A 1 90 ? 25.846 29.772 -3.849 1.00 6.19 90 LEU A N 1
ATOM 671 C CA . LEU A 1 90 ? 27.115 30.439 -4.105 1.00 9.05 90 LEU A CA 1
ATOM 672 C C . LEU A 1 90 ? 27.028 31.944 -3.991 1.00 7.84 90 LEU A C 1
ATOM 673 O O . LEU A 1 90 ? 27.916 32.591 -3.416 1.00 9.00 90 LEU A O 1
ATOM 678 N N . SER A 1 91 ? 25.916 32.511 -4.432 1.00 7.84 91 SER A N 1
ATOM 679 C CA . SER A 1 91 ? 25.712 33.974 -4.326 1.00 7.05 91 SER A CA 1
ATOM 680 C C . SER A 1 91 ? 25.614 34.417 -2.862 1.00 7.33 91 SER A C 1
ATOM 681 O O . SER A 1 91 ? 26.157 35.411 -2.437 1.00 7.26 91 SER A O 1
ATOM 684 N N . LEU A 1 92 ? 24.946 33.652 -2.027 1.00 5.61 92 LEU A N 1
ATOM 685 C CA . LEU A 1 92 ? 24.927 33.942 -0.598 1.00 5.66 92 LEU A CA 1
ATOM 686 C C . LEU A 1 92 ? 26.308 33.843 0.040 1.00 6.16 92 LEU A C 1
ATOM 687 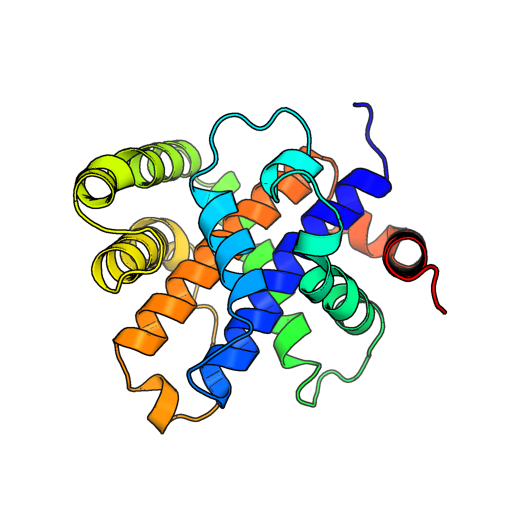O O . LEU A 1 92 ? 26.676 34.636 0.876 1.00 7.02 92 LEU A O 1
ATOM 692 N N . MET A 1 93 ? 27.100 32.882 -0.415 1.00 5.72 93 MET A N 1
ATOM 693 C CA . MET A 1 93 ? 28.463 32.715 0.104 1.00 6.31 93 MET A CA 1
ATOM 694 C C . MET A 1 93 ? 29.334 33.914 -0.309 1.00 6.57 93 MET A C 1
ATOM 695 O O . MET A 1 93 ? 30.117 34.440 0.478 1.00 7.42 93 MET A O 1
ATOM 700 N N . VAL A 1 94 ? 29.185 34.345 -1.553 1.00 6.69 94 VAL A N 1
ATOM 701 C CA . VAL A 1 94 ? 29.950 35.529 -2.022 1.00 7.26 94 VAL A CA 1
ATOM 702 C C . VAL A 1 94 ? 29.615 36.789 -1.248 1.00 9.90 94 VAL A C 1
ATOM 703 O O . VAL A 1 94 ? 30.469 37.561 -0.875 1.00 9.45 94 VAL A O 1
ATOM 707 N N . LEU A 1 95 ? 28.332 36.996 -1.004 1.00 9.54 95 LEU A N 1
ATOM 708 C CA . LEU A 1 95 ? 27.854 38.164 -0.311 1.00 9.49 95 LEU A CA 1
ATOM 709 C C . LEU A 1 95 ? 28.219 38.114 1.109 1.00 9.25 95 LEU A C 1
ATOM 710 O O . LEU A 1 95 ? 28.663 39.109 1.681 1.00 10.26 95 LEU A O 1
ATOM 715 N N . GLU A 1 96 ? 28.190 36.946 1.752 1.00 8.69 96 GLU A N 1
ATOM 716 C CA . GLU A 1 96 ? 28.665 36.912 3.083 1.00 9.32 96 GLU A CA 1
ATOM 717 C C . GLU A 1 96 ? 30.138 37.310 3.249 1.00 9.56 96 GLU A C 1
ATOM 718 O O . GLU A 1 96 ? 30.544 37.881 4.261 1.00 10.12 96 GLU A O 1
ATOM 724 N N . ARG A 1 97 ? 30.971 36.920 2.294 1.00 7.39 97 ARG A N 1
ATOM 725 C CA . ARG A 1 97 ? 32.410 37.226 2.362 1.00 7.54 97 ARG A CA 1
ATOM 726 C C . ARG A 1 97 ? 32.594 38.741 2.258 1.00 7.44 97 ARG A C 1
ATOM 727 O O . ARG A 1 97 ? 33.430 39.336 2.978 1.00 10.23 97 ARG A O 1
ATOM 735 N N . LYS A 1 98 ? 31.776 39.391 1.423 1.00 9.75 98 LYS A N 1
ATOM 736 C CA . LYS A 1 98 ? 31.828 40.867 1.312 1.00 10.41 98 LYS A CA 1
ATOM 737 C C . LYS A 1 98 ? 31.395 41.543 2.612 1.00 10.97 98 LYS A C 1
ATOM 738 O O . LYS A 1 98 ? 31.974 42.537 3.065 1.00 11.41 98 LYS A O 1
ATOM 744 N N . LEU A 1 99 ? 30.327 41.005 3.195 1.00 9.47 99 LEU A N 1
ATOM 745 C CA . LEU A 1 99 ? 29.828 41.459 4.505 1.00 9.53 99 LEU A CA 1
ATOM 746 C C . LEU A 1 99 ? 30.870 41.343 5.599 1.00 9.48 99 LEU A C 1
ATOM 747 O O . LEU A 1 99 ? 31.119 42.288 6.355 1.00 9.97 99 LEU A O 1
ATOM 752 N N . SER A 1 100 ? 31.509 40.183 5.682 1.00 9.12 100 SER A N 1
ATOM 753 C CA . SER A 1 100 ? 32.458 39.968 6.753 1.00 13.11 100 SER A CA 1
ATOM 754 C C . SER A 1 100 ? 33.747 40.737 6.495 1.00 12.98 100 SER A C 1
ATOM 755 O O . SER A 1 100 ? 34.477 40.930 7.438 1.00 14.79 100 SER A O 1
ATOM 758 N N . SER A 1 101 ? 34.013 41.205 5.267 1.00 12.33 101 SER A N 1
ATOM 759 C CA . SER A 1 101 ? 35.207 42.031 4.988 1.00 14.79 101 SER A CA 1
ATOM 760 C C . SER A 1 101 ? 35.037 43.524 5.181 1.00 13.55 101 SER A C 1
ATOM 761 O O . SER A 1 101 ? 36.005 44.264 5.284 1.00 15.37 101 SER A O 1
ATOM 764 N N . ALA A 1 102 ? 33.811 43.962 5.106 1.00 9.90 102 ALA A N 1
ATOM 765 C CA . ALA A 1 102 ? 33.461 45.376 5.104 1.00 12.59 102 ALA A CA 1
ATOM 766 C C . ALA A 1 102 ? 33.492 45.907 6.538 1.00 15.59 102 ALA A C 1
ATOM 767 O O . ALA A 1 102 ? 32.765 45.445 7.407 1.00 16.49 102 ALA A O 1
ATOM 769 N N . LYS A 1 103 ? 34.368 46.872 6.804 1.00 18.74 103 LYS A N 1
ATOM 770 C CA . LYS A 1 103 ? 34.516 47.417 8.141 1.00 20.75 103 LYS A CA 1
ATOM 771 C C . LYS A 1 103 ? 33.191 47.890 8.730 1.00 17.16 103 LYS A C 1
ATOM 772 O O . LYS A 1 103 ? 32.506 48.697 8.143 1.00 18.42 103 LYS A O 1
ATOM 778 N N . GLY A 1 104 ? 32.860 47.346 9.885 1.00 16.38 104 GLY A N 1
ATOM 779 C CA . GLY A 1 104 ? 31.703 47.789 10.641 1.00 15.14 104 GLY A CA 1
ATOM 780 C C . GLY A 1 104 ? 30.396 47.098 10.232 1.00 13.31 104 GLY A C 1
ATOM 781 O O . GLY A 1 104 ? 29.374 47.245 10.881 1.00 11.13 104 GLY A O 1
ATOM 782 N N . ALA A 1 105 ? 30.411 46.381 9.130 1.00 10.73 105 ALA A N 1
ATOM 783 C CA . ALA A 1 105 ? 29.143 45.845 8.588 1.00 9.18 105 ALA A CA 1
ATOM 784 C C . ALA A 1 105 ? 28.446 44.803 9.461 1.00 7.03 105 ALA A C 1
ATOM 785 O O . ALA A 1 105 ? 27.214 44.837 9.615 1.00 4.17 105 ALA A O 1
ATOM 787 N N . LEU A 1 106 ? 29.206 43.851 10.008 1.00 7.41 106 LEU A N 1
ATOM 788 C CA . LEU A 1 106 ? 28.662 42.827 10.890 1.00 6.69 106 LEU A CA 1
ATOM 789 C C . LEU A 1 106 ? 28.111 43.464 12.163 1.00 6.63 106 LEU A C 1
ATOM 790 O O . LEU A 1 106 ? 27.059 43.074 12.659 1.00 8.04 106 LEU A O 1
ATOM 795 N N . ASP A 1 107 ? 28.765 44.529 12.657 1.00 9.60 107 ASP A N 1
ATOM 796 C CA . ASP A 1 107 ? 28.245 45.276 13.800 1.00 8.60 107 ASP A CA 1
ATOM 797 C C . ASP A 1 107 ? 26.879 45.936 13.498 1.00 5.31 107 ASP A C 1
ATOM 798 O O . ASP A 1 107 ? 25.892 45.808 14.259 1.00 5.35 107 ASP A O 1
ATOM 803 N N . THR A 1 108 ? 26.793 46.603 12.335 1.00 4.68 108 THR A N 1
ATOM 804 C CA . THR A 1 108 ? 25.569 47.192 11.866 1.00 3.47 108 THR A CA 1
ATOM 805 C C . THR A 1 108 ? 24.485 46.146 11.767 1.00 2.73 108 THR A C 1
ATOM 806 O O . THR A 1 108 ? 23.338 46.363 12.231 1.00 2.33 108 THR A O 1
ATOM 810 N N . LEU A 1 109 ? 24.809 45.015 11.118 1.00 2.08 109 LEU A N 1
ATOM 811 C CA . LEU A 1 109 ? 23.862 43.916 10.981 1.00 3.99 109 LEU A CA 1
ATOM 812 C C . LEU A 1 109 ? 23.296 43.417 12.324 1.00 3.35 109 LEU A C 1
ATOM 813 O O . LEU A 1 109 ? 22.094 43.307 12.472 1.00 4.19 109 LEU A O 1
ATOM 818 N N . GLY A 1 110 ? 24.174 43.146 13.303 1.00 2.16 110 GLY A N 1
ATOM 819 C CA . GLY A 1 110 ? 23.721 42.711 14.626 1.00 3.45 110 GLY A CA 1
ATOM 820 C C . GLY A 1 110 ? 22.784 43.691 15.291 1.00 2.96 110 GLY A C 1
ATOM 821 O O . GLY A 1 110 ? 21.797 43.285 15.900 1.00 4.35 110 GLY A O 1
ATOM 822 N N . ASN A 1 111 ? 23.131 44.985 15.205 1.00 5.49 111 ASN A N 1
ATOM 823 C CA . ASN A 1 111 ? 22.314 46.045 15.783 1.00 4.69 111 ASN A CA 1
ATOM 824 C C . ASN A 1 111 ? 20.949 46.137 15.114 1.00 4.45 111 ASN A C 1
ATOM 825 O O . ASN A 1 111 ? 19.913 46.214 15.794 1.00 4.35 111 ASN A O 1
ATOM 830 N N . ARG A 1 112 ? 20.916 46.000 13.781 1.00 3.85 112 ARG A N 1
ATOM 831 C CA . ARG A 1 112 ? 19.643 45.996 13.061 1.00 4.48 112 ARG A CA 1
ATOM 832 C C . ARG A 1 112 ? 18.773 44.756 13.441 1.00 3.12 112 ARG A C 1
ATOM 833 O O . ARG A 1 112 ? 17.566 44.896 13.642 1.00 3.80 112 ARG A O 1
ATOM 841 N N . ILE A 1 113 ? 19.380 43.592 13.557 1.00 3.52 113 ILE A N 1
ATOM 842 C CA . ILE A 1 113 ? 18.658 42.386 13.914 1.00 4.14 113 ILE A CA 1
ATOM 843 C C . ILE A 1 113 ? 18.079 42.523 15.332 1.00 2.38 113 ILE A C 1
ATOM 844 O O . ILE A 1 113 ? 16.897 42.225 15.562 1.00 4.60 113 ILE A O 1
ATOM 849 N N . ASN A 1 114 ? 18.871 43.009 16.296 1.00 2.65 114 ASN A N 1
ATOM 850 C CA . ASN A 1 114 ? 18.341 43.139 17.647 1.00 3.04 114 ASN A CA 1
ATOM 851 C C . ASN A 1 114 ? 17.255 44.190 17.724 1.00 4.33 114 ASN A C 1
ATOM 852 O O . ASN A 1 114 ? 16.352 44.114 18.557 1.00 3.02 114 ASN A O 1
ATOM 857 N N . GLY A 1 115 ? 17.312 45.166 16.804 1.00 3.31 115 GLY A N 1
ATOM 858 C CA . GLY A 1 115 ? 16.280 46.189 16.697 1.00 4.74 115 GLY A CA 1
ATOM 859 C C . GLY A 1 115 ? 14.941 45.678 16.233 1.00 4.15 115 GLY A C 1
ATOM 860 O O . GLY A 1 115 ? 13.982 46.383 16.316 1.00 5.18 115 GLY A O 1
ATOM 861 N N . LEU A 1 116 ? 14.876 44.426 15.725 1.00 3.22 116 LEU A N 1
ATOM 862 C CA . LEU A 1 116 ? 13.577 43.826 15.386 1.00 2.57 116 LEU A CA 1
ATOM 863 C C . LEU A 1 116 ? 12.641 43.686 16.566 1.00 4.84 116 LEU A C 1
ATOM 864 O O . LEU A 1 116 ? 11.479 43.478 16.411 1.00 5.03 116 LEU A O 1
ATOM 869 N N . GLN A 1 117 ? 13.192 43.757 17.762 1.00 5.08 117 GLN A N 1
ATOM 870 C CA . GLN A 1 117 ? 12.395 43.876 18.988 1.00 5.42 117 GLN A CA 1
ATOM 871 C C . GLN A 1 117 ? 11.432 45.064 18.974 1.00 7.28 117 GLN A C 1
ATOM 872 O O . GLN A 1 117 ? 10.400 45.043 19.604 1.00 9.57 117 GLN A O 1
ATOM 878 N N . ARG A 1 118 ? 11.752 46.116 18.219 1.00 5.48 118 ARG A N 1
ATOM 879 C CA . ARG A 1 118 ? 10.841 47.283 18.076 1.00 7.08 118 ARG A CA 1
ATOM 880 C C . ARG A 1 118 ? 9.490 46.783 17.553 1.00 8.85 118 ARG A C 1
ATOM 881 O O . ARG A 1 118 ? 8.454 47.320 17.955 1.00 12.03 118 ARG A O 1
ATOM 896 N N . GLN A 1 119 ? 9.511 45.812 16.635 1.00 8.27 119 GLN A N 1
ATOM 897 C CA . GLN A 1 119 ? 8.271 45.231 16.023 1.00 8.85 119 GLN A CA 1
ATOM 898 C C . GLN A 1 119 ? 7.841 43.922 16.663 1.00 8.13 119 GLN A C 1
ATOM 899 O O . GLN A 1 119 ? 6.651 43.634 16.708 1.00 8.93 119 GLN A O 1
ATOM 905 N N . LEU A 1 120 ? 8.779 43.134 17.194 1.00 8.13 120 LEU A N 1
ATOM 906 C CA . LEU A 1 120 ? 8.393 41.822 17.757 1.00 7.86 120 LEU A CA 1
ATOM 907 C C . LEU A 1 120 ? 7.549 41.915 19.000 1.00 7.96 120 LEU A C 1
ATOM 908 O O . LEU A 1 120 ? 6.814 40.942 19.391 1.00 7.77 120 LEU A O 1
ATOM 913 N N . GLU A 1 121 ? 7.629 43.072 19.657 1.00 8.36 121 GLU A N 1
ATOM 914 C CA . GLU A 1 121 ? 6.778 43.321 20.827 1.00 10.61 121 GLU A CA 1
ATOM 915 C C . GLU A 1 121 ? 5.304 43.176 20.472 1.00 11.74 121 GLU A C 1
ATOM 916 O O . GLU A 1 121 ? 4.507 42.625 21.220 1.00 9.77 121 GLU A O 1
ATOM 922 N N . HIS A 1 122 ? 4.957 43.672 19.288 1.00 11.79 122 HIS A N 1
ATOM 923 C CA . HIS A 1 122 ? 3.589 43.789 18.824 1.00 13.01 122 HIS A CA 1
ATOM 924 C C . HIS A 1 122 ? 3.159 42.777 17.737 1.00 11.84 122 HIS A C 1
ATOM 925 O O . HIS A 1 122 ? 1.974 42.587 17.511 1.00 11.56 122 HIS A O 1
ATOM 938 N N . PHE A 1 123 ? 4.114 42.207 17.004 1.00 8.67 123 PHE A N 1
ATOM 939 C CA . PHE A 1 123 ? 3.808 41.409 15.783 1.00 9.65 123 PHE A CA 1
ATOM 940 C C . PHE A 1 123 ? 4.556 40.106 15.830 1.00 9.81 123 PHE A C 1
ATOM 941 O O . PHE A 1 123 ? 5.646 40.098 16.322 1.00 8.72 123 PHE A O 1
ATOM 949 N N . ASP A 1 124 ? 4.022 39.022 15.260 1.00 8.69 124 ASP A N 1
ATOM 950 C CA . ASP A 1 124 ? 4.650 37.735 15.253 1.00 9.42 124 ASP A CA 1
ATOM 951 C C . ASP A 1 124 ? 5.802 37.675 14.216 1.00 8.67 124 ASP A C 1
ATOM 952 O O . ASP A 1 124 ? 5.827 38.432 13.244 1.00 8.66 124 ASP A O 1
ATOM 957 N N . LEU A 1 125 ? 6.693 36.727 14.394 1.00 11.17 125 LEU A N 1
ATOM 958 C CA . LEU A 1 125 ? 7.837 36.623 13.525 1.00 11.96 125 LEU A CA 1
ATOM 959 C C . LEU A 1 125 ? 7.436 36.464 12.064 1.00 14.00 125 LEU A C 1
ATOM 960 O O . LEU A 1 125 ? 8.105 36.997 11.193 1.00 13.69 125 LEU A O 1
ATOM 965 N N . GLN A 1 126 ? 6.388 35.665 11.810 1.00 15.88 126 GLN A N 1
ATOM 966 C CA . GLN A 1 126 ? 5.917 35.387 10.431 1.00 19.19 126 GLN A CA 1
ATOM 967 C C . GLN A 1 126 ? 4.921 36.350 9.838 1.00 14.14 126 GLN A C 1
ATOM 968 O O . GLN A 1 126 ? 4.43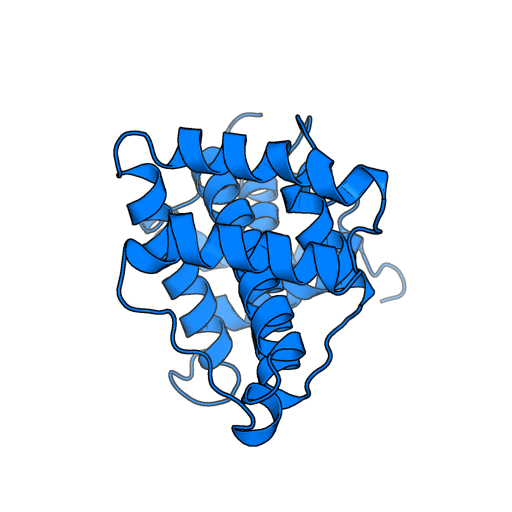3 36.108 8.742 1.00 15.08 126 GLN A O 1
ATOM 974 N N . SER A 1 127 ? 4.578 37.410 10.540 1.00 10.67 127 SER A N 1
ATOM 975 C CA . SER A 1 127 ? 3.656 38.463 10.062 1.00 9.44 127 SER A CA 1
ATOM 976 C C . SER A 1 127 ? 4.215 39.217 8.864 1.00 9.25 127 SER A C 1
ATOM 977 O O . SER A 1 127 ? 5.431 39.298 8.711 1.00 6.63 127 SER A O 1
ATOM 980 N N . GLU A 1 128 ? 3.354 39.854 8.072 1.00 10.65 128 GLU A N 1
ATOM 981 C CA . GLU A 1 128 ? 3.826 40.827 7.066 1.00 9.71 128 GLU A CA 1
ATOM 982 C C . GLU A 1 128 ? 4.737 41.917 7.614 1.00 7.76 128 GLU A C 1
ATOM 983 O O . GLU A 1 128 ? 5.746 42.270 6.941 1.00 6.83 128 GLU A O 1
ATOM 989 N N . THR A 1 129 ? 4.447 42.467 8.813 1.00 5.23 129 THR A N 1
ATOM 990 C CA . THR A 1 129 ? 5.255 43.503 9.371 1.00 6.46 129 THR A CA 1
ATOM 991 C C . THR A 1 129 ? 6.674 43.036 9.608 1.00 5.58 129 THR A C 1
ATOM 992 O O . THR A 1 129 ? 7.615 43.772 9.299 1.00 7.08 129 THR A O 1
ATOM 996 N N . LEU A 1 130 ? 6.808 41.841 10.169 1.00 6.94 130 LEU A N 1
ATOM 997 C CA . LEU A 1 130 ? 8.164 41.345 10.456 1.00 7.47 130 LEU A CA 1
ATOM 998 C C . LEU A 1 130 ? 8.931 40.949 9.200 1.00 6.27 130 LEU A C 1
ATOM 999 O O . LEU A 1 130 ? 10.126 41.182 9.072 1.00 5.67 130 LEU A O 1
ATOM 1004 N N . MET A 1 131 ? 8.232 40.363 8.242 1.00 6.35 131 MET A N 1
ATOM 1005 C CA . MET A 1 131 ? 8.817 39.981 6.971 1.00 6.25 131 MET A CA 1
ATOM 1006 C C . MET A 1 131 ? 9.375 41.232 6.279 1.00 5.03 131 MET A C 1
ATOM 1007 O O . MET A 1 131 ? 10.505 41.222 5.804 1.00 5.43 131 MET A O 1
ATOM 1012 N N . SER A 1 132 ? 8.625 42.337 6.369 1.00 5.70 132 SER A N 1
ATOM 1013 C CA . SER A 1 132 ? 9.052 43.567 5.778 1.00 4.65 132 SER A CA 1
ATOM 1014 C C . SER A 1 132 ? 10.221 44.190 6.473 1.00 4.89 132 SER A C 1
ATOM 1015 O O . SER A 1 132 ? 11.150 44.678 5.804 1.00 3.84 132 SER A O 1
ATOM 1020 N N . ALA A 1 133 ? 10.210 44.097 7.785 1.00 4.34 133 ALA A N 1
ATOM 1021 C CA . ALA A 1 133 ? 11.311 44.586 8.584 1.00 3.40 133 ALA A CA 1
ATOM 1022 C C . ALA A 1 133 ? 12.611 43.777 8.384 1.00 4.89 133 ALA A C 1
ATOM 1023 O O . ALA A 1 133 ? 13.707 44.373 8.284 1.00 4.55 133 ALA A O 1
ATOM 1025 N N . MET A 1 134 ? 12.485 42.457 8.251 1.00 3.19 134 MET A N 1
ATOM 1026 C CA . MET A 1 134 ? 13.625 41.612 7.946 1.00 4.40 134 MET A CA 1
ATOM 1027 C C . MET A 1 134 ? 14.162 41.871 6.545 1.00 4.01 134 MET A C 1
ATOM 1028 O O . MET A 1 134 ? 15.383 41.967 6.312 1.00 4.33 134 MET A O 1
ATOM 1033 N N . ALA A 1 135 ? 13.239 42.031 5.595 1.00 5.15 135 ALA A N 1
ATOM 1034 C CA . ALA A 1 135 ? 13.615 42.359 4.233 1.00 5.49 135 ALA A CA 1
ATOM 1035 C C . ALA A 1 135 ? 14.402 43.665 4.206 1.00 3.75 135 ALA A C 1
ATOM 1036 O O . ALA A 1 135 ? 15.382 43.710 3.493 1.00 5.28 135 ALA A O 1
ATOM 1038 N N . ALA A 1 136 ? 13.986 44.679 4.986 1.00 4.26 136 ALA A N 1
ATOM 1039 C CA . ALA A 1 136 ? 14.655 45.997 4.985 1.00 4.44 136 ALA A CA 1
ATOM 1040 C C . ALA A 1 136 ? 16.088 45.871 5.522 1.00 4.89 136 ALA A C 1
ATOM 1041 O O . ALA A 1 136 ? 16.964 46.550 5.033 1.00 4.96 136 ALA A O 1
ATOM 1043 N N . ILE A 1 137 ? 16.342 44.948 6.459 1.00 4.64 137 ILE A N 1
ATOM 1044 C CA . ILE A 1 137 ? 17.717 44.733 6.917 1.00 3.86 137 ILE A CA 1
ATOM 1045 C C . ILE A 1 137 ? 18.566 44.195 5.751 1.00 3.06 137 ILE A C 1
ATOM 1046 O O . ILE A 1 137 ? 19.652 44.659 5.499 1.00 4.87 137 ILE A O 1
ATOM 1051 N N . TYR A 1 138 ? 18.060 43.184 5.063 1.00 2.54 138 TYR A N 1
ATOM 1052 C CA . TYR A 1 138 ? 18.795 42.610 3.944 1.00 3.22 138 TYR A CA 1
ATOM 1053 C C . TYR A 1 138 ? 19.034 43.723 2.901 1.00 3.20 138 TYR A C 1
ATOM 1054 O O . TYR A 1 138 ? 20.165 43.898 2.430 1.00 4.74 138 TYR A O 1
ATOM 1063 N N . VAL A 1 139 ? 17.995 44.429 2.496 1.00 4.14 139 VAL A N 1
ATOM 1064 C CA . VAL A 1 139 ? 18.136 45.455 1.446 1.00 6.84 139 VAL A CA 1
ATOM 1065 C C . VAL A 1 139 ? 19.061 46.643 1.867 1.00 7.92 139 VAL A C 1
ATOM 1066 O O . VAL A 1 139 ? 19.817 47.184 1.035 1.00 10.81 139 VAL A O 1
ATOM 1070 N N . ASP A 1 140 ? 18.989 47.095 3.129 1.00 7.11 140 ASP A N 1
ATOM 1071 C CA . ASP A 1 140 ? 19.701 48.283 3.572 1.00 7.73 140 ASP A CA 1
ATOM 10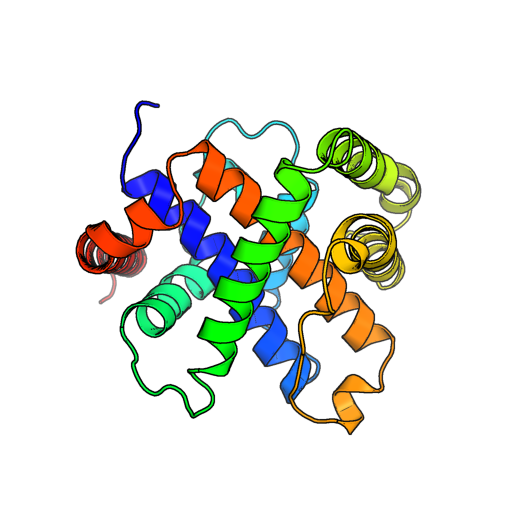72 C C . ASP A 1 140 ? 21.156 47.973 3.921 1.00 8.35 140 ASP A C 1
ATOM 1073 O O . ASP A 1 140 ? 22.015 48.837 3.738 1.00 9.38 140 ASP A O 1
ATOM 1078 N N . VAL A 1 141 ? 21.437 46.793 4.488 1.00 5.73 141 VAL A N 1
ATOM 1079 C CA . VAL A 1 141 ? 22.765 46.485 5.048 1.00 6.22 141 VAL A CA 1
ATOM 1080 C C . VAL A 1 141 ? 23.592 45.571 4.179 1.00 6.86 141 VAL A C 1
ATOM 1081 O O . VAL A 1 141 ? 24.806 45.777 4.021 1.00 6.71 141 VAL A O 1
ATOM 1085 N N . ILE A 1 142 ? 22.958 44.574 3.549 1.00 5.82 142 ILE A N 1
ATOM 1086 C CA . ILE A 1 142 ? 23.696 43.511 2.885 1.00 7.08 142 ILE A CA 1
ATOM 1087 C C . ILE A 1 142 ? 23.719 43.644 1.354 1.00 6.61 142 ILE A C 1
ATOM 1088 O O . ILE A 1 142 ? 24.767 43.606 0.742 1.00 6.39 142 ILE A O 1
ATOM 1093 N N . SER A 1 143 ? 22.556 43.721 0.719 1.00 7.51 143 SER A N 1
ATOM 1094 C CA . SER A 1 143 ? 22.475 43.672 -0.746 1.00 7.98 143 SER A CA 1
ATOM 1095 C C . SER A 1 143 ? 23.374 44.715 -1.477 1.00 10.64 143 SER A C 1
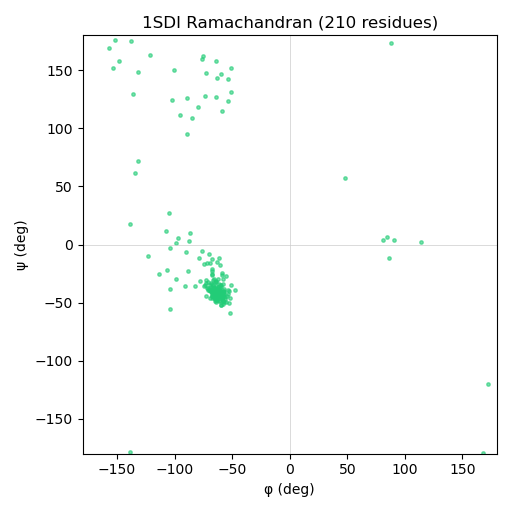ATOM 1096 O O . SER A 1 143 ? 23.954 44.383 -2.491 1.00 9.63 143 SER A O 1
ATOM 1101 N N . PRO A 1 144 ? 23.488 45.943 -0.955 1.00 8.89 144 PRO A N 1
ATOM 1102 C CA . PRO A 1 144 ? 24.330 46.967 -1.592 1.00 10.34 144 PRO A CA 1
ATOM 1103 C C . PRO A 1 144 ? 25.772 46.609 -1.662 1.00 11.81 144 PRO A C 1
ATOM 1104 O O . PRO A 1 144 ? 26.507 47.293 -2.423 1.00 14.10 144 PRO A O 1
ATOM 1108 N N . LEU A 1 145 ? 26.229 45.570 -0.976 1.00 10.91 145 LEU A N 1
ATOM 1109 C CA . LEU A 1 145 ? 27.626 45.239 -0.951 1.00 13.29 145 LEU A CA 1
ATOM 1110 C C . LEU A 1 145 ? 28.048 44.526 -2.213 1.00 19.52 145 LEU A C 1
ATOM 1111 O O . LEU A 1 145 ? 29.251 44.319 -2.363 1.00 22.72 145 LEU A O 1
ATOM 1116 N N . GLY A 1 146 ? 27.083 44.086 -3.040 1.00 18.76 146 GLY A N 1
ATOM 1117 C CA . GLY A 1 146 ? 27.327 43.547 -4.383 1.00 20.22 146 GLY A CA 1
ATOM 1118 C C . GLY A 1 146 ? 26.153 43.738 -5.356 1.00 20.25 146 GLY A C 1
ATOM 1119 O O . GLY A 1 146 ? 25.069 44.278 -5.022 1.00 19.08 146 GLY A O 1
ATOM 1120 N N . PRO A 1 147 ? 26.355 43.340 -6.617 1.00 21.60 147 PRO A N 1
ATOM 1121 C CA . PRO A 1 147 ? 25.210 43.306 -7.547 1.00 20.53 147 PRO A CA 1
ATOM 1122 C C . PRO A 1 147 ? 24.179 42.345 -6.941 1.00 18.10 147 PRO A C 1
ATOM 1123 O O . PRO A 1 147 ? 24.514 41.383 -6.245 1.00 16.47 147 PRO A O 1
ATOM 1127 N N . ARG A 1 148 ? 22.931 42.684 -7.194 1.00 18.80 148 ARG A N 1
ATOM 1128 C CA . ARG A 1 148 ? 21.814 41.965 -6.620 1.00 18.35 148 ARG A CA 1
ATOM 1129 C C . ARG A 1 148 ? 21.918 40.465 -6.909 1.00 17.19 148 ARG A C 1
ATOM 1130 O O . ARG A 1 148 ? 22.306 40.093 -8.001 1.00 16.82 148 ARG A O 1
ATOM 1138 N N . ILE A 1 149 ? 21.529 39.605 -5.937 1.00 13.16 149 ILE A N 1
ATOM 1139 C CA . ILE A 1 149 ? 21.263 38.220 -6.209 1.00 12.12 149 ILE A CA 1
ATOM 1140 C C . ILE A 1 149 ? 20.074 38.189 -7.142 1.00 13.27 149 ILE A C 1
ATOM 1141 O O . ILE A 1 149 ? 19.020 38.719 -6.843 1.00 15.35 149 ILE A O 1
ATOM 1146 N N . GLN A 1 150 ? 20.225 37.492 -8.261 1.00 14.19 150 GLN A N 1
ATOM 1147 C CA . GLN A 1 150 ? 19.171 37.438 -9.267 1.00 15.09 150 GLN A CA 1
ATOM 1148 C C . GLN A 1 150 ? 18.121 36.335 -8.963 1.00 12.09 150 GLN A C 1
ATOM 1149 O O . GLN A 1 150 ? 18.428 35.191 -9.118 1.00 15.72 150 GLN A O 1
ATOM 1155 N N . VAL A 1 151 ? 16.920 36.688 -8.569 1.00 10.14 151 VAL A N 1
ATOM 1156 C CA . VAL A 1 151 ? 15.903 35.666 -8.240 1.00 9.02 151 VAL A CA 1
ATOM 1157 C C . VAL A 1 151 ? 14.955 35.571 -9.412 1.00 9.23 151 VAL A C 1
ATOM 1158 O O . VAL A 1 151 ? 14.336 36.554 -9.753 1.00 13.66 151 VAL A O 1
ATOM 1162 N N . THR A 1 152 ? 14.799 34.388 -9.960 1.00 8.58 152 THR A N 1
ATOM 1163 C CA . THR A 1 152 ? 13.839 34.127 -11.011 1.00 10.82 152 THR A CA 1
ATOM 1164 C C . THR A 1 152 ? 12.847 33.053 -10.602 1.00 11.25 152 THR A C 1
ATOM 1165 O O . THR A 1 152 ? 13.081 32.271 -9.692 1.00 9.96 152 THR A O 1
ATOM 1169 N N . GLY A 1 153 ? 11.754 33.008 -11.341 1.00 9.28 153 GLY A N 1
ATOM 1170 C CA . GLY A 1 153 ? 10.749 32.044 -11.081 1.00 8.57 153 GLY A CA 1
ATOM 1171 C C . GLY A 1 153 ? 9.557 32.371 -11.955 1.00 9.44 153 GLY A C 1
ATOM 1172 O O . GLY A 1 153 ? 9.654 32.303 -13.168 1.00 9.99 153 GLY A O 1
ATOM 1173 N N . SER A 1 154 ? 8.428 32.628 -11.334 1.00 6.52 154 SER A N 1
ATOM 1174 C CA . SER A 1 154 ? 7.223 33.071 -12.050 1.00 7.25 154 SER A CA 1
ATOM 1175 C C . SER A 1 154 ? 7.183 34.625 -11.976 1.00 4.89 154 SER A C 1
ATOM 1176 O O . SER A 1 154 ? 7.034 35.210 -10.884 1.00 3.47 154 SER A O 1
ATOM 1179 N N . PRO A 1 155 ? 7.375 35.313 -13.092 1.00 5.61 155 PRO A N 1
ATOM 1180 C CA . PRO A 1 155 ? 7.448 36.794 -13.027 1.00 5.26 155 PRO A CA 1
ATOM 1181 C C . PRO A 1 155 ? 6.250 37.434 -12.330 1.00 4.72 155 PRO A C 1
ATOM 1182 O O . PRO A 1 155 ? 6.450 38.370 -11.546 1.00 4.60 155 PRO A O 1
ATOM 1186 N N . ALA A 1 156 ? 5.005 36.979 -12.597 1.00 5.32 156 ALA A N 1
ATOM 1187 C CA . ALA A 1 156 ? 3.878 37.623 -11.978 1.00 6.74 156 ALA A CA 1
ATOM 1188 C C . ALA A 1 156 ? 3.814 37.373 -10.491 1.00 5.04 156 ALA A C 1
ATOM 1189 O O . ALA A 1 156 ? 3.412 38.253 -9.713 1.00 8.55 156 ALA A O 1
ATOM 1191 N N . VAL A 1 157 ? 4.215 36.183 -10.058 1.00 4.88 157 VAL A N 1
ATOM 1192 C CA . VAL A 1 157 ? 4.285 35.890 -8.604 1.00 3.77 157 VAL A CA 1
ATOM 1193 C C . VAL A 1 157 ? 5.271 36.861 -7.944 1.00 3.20 157 VAL A C 1
ATOM 1194 O O . VAL A 1 157 ? 5.001 37.487 -6.900 1.00 6.07 157 VAL A O 1
ATOM 1198 N N . LEU A 1 158 ? 6.400 37.038 -8.598 1.00 4.67 158 LEU A N 1
ATOM 1199 C CA . LEU A 1 158 ? 7.431 37.909 -8.032 1.00 5.44 158 LEU A CA 1
ATOM 1200 C C . LEU A 1 158 ? 7.090 39.410 -8.034 1.00 7.44 158 LEU A C 1
ATOM 1201 O O . LEU A 1 158 ? 7.783 40.175 -7.423 1.00 6.55 158 LEU A O 1
ATOM 1206 N N . GLN A 1 159 ? 5.993 39.797 -8.682 1.00 5.99 159 GLN A N 1
ATOM 1207 C CA . GLN A 1 159 ? 5.478 41.163 -8.628 1.00 5.89 159 GLN A CA 1
ATOM 1208 C C . GLN A 1 159 ? 4.853 41.509 -7.279 1.00 6.44 159 GLN A C 1
ATOM 1209 O O . GLN A 1 159 ? 4.595 42.673 -6.991 1.00 8.34 159 GLN A O 1
ATOM 1215 N N . SER A 1 160 ? 4.544 40.523 -6.456 1.00 5.22 160 SER A N 1
ATOM 1216 C CA . SER A 1 160 ? 3.926 40.770 -5.167 1.00 3.55 160 SER A CA 1
ATOM 1217 C C . SER A 1 160 ? 4.957 41.345 -4.189 1.00 4.85 160 SER A C 1
ATOM 1218 O O . SER A 1 160 ? 6.001 40.734 -4.011 1.00 4.28 160 SER A O 1
ATOM 1221 N N . PRO A 1 161 ? 4.708 42.458 -3.530 1.00 4.10 161 PRO A N 1
ATOM 1222 C CA . PRO A 1 161 ? 5.655 42.932 -2.527 1.00 6.37 161 PRO A CA 1
ATOM 1223 C C . PRO A 1 161 ? 5.723 42.001 -1.330 1.00 5.50 161 PRO A C 1
ATOM 1224 O O . PRO A 1 161 ? 6.804 41.881 -0.713 1.00 6.75 161 PRO A O 1
ATOM 1228 N N . GLN A 1 162 ? 4.637 41.321 -0.998 1.00 4.17 162 GLN A N 1
ATOM 1229 C CA . GLN A 1 162 ? 4.686 40.348 0.093 1.00 5.11 162 GLN A CA 1
ATOM 1230 C C . GLN A 1 162 ? 5.632 39.179 -0.246 1.00 4.95 162 GLN A C 1
ATOM 1231 O O . GLN A 1 162 ? 6.442 38.803 0.591 1.00 5.40 162 GLN A O 1
ATOM 1237 N N . VAL A 1 163 ? 5.575 38.671 -1.471 1.00 3.46 163 VAL A N 1
ATOM 1238 C CA . VAL A 1 163 ? 6.535 37.657 -1.878 1.00 3.54 163 VAL A CA 1
ATOM 1239 C C . VAL A 1 163 ? 7.949 38.173 -1.844 1.00 3.76 163 VAL A C 1
ATOM 1240 O O . VAL A 1 163 ? 8.821 37.463 -1.344 1.00 3.86 163 VAL A O 1
ATOM 1244 N N . GLN A 1 164 ? 8.181 39.379 -2.372 1.00 3.80 164 GLN A N 1
ATOM 1245 C CA . GLN A 1 164 ? 9.528 39.995 -2.397 1.00 5.04 164 GLN A CA 1
ATOM 1246 C C . GLN A 1 164 ? 10.099 40.097 -0.971 1.00 3.63 164 GLN A C 1
ATOM 1247 O O . GLN A 1 164 ? 11.278 39.831 -0.705 1.00 4.64 164 GLN A O 1
ATOM 1253 N N . ALA A 1 165 ? 9.236 40.472 -0.042 1.00 3.20 165 ALA A N 1
ATOM 1254 C CA . ALA A 1 165 ? 9.641 40.611 1.385 1.00 3.31 165 ALA A CA 1
ATOM 1255 C C . ALA A 1 165 ? 10.011 39.233 1.926 1.00 3.83 165 ALA A C 1
ATOM 1256 O O . ALA A 1 165 ? 11.075 39.110 2.595 1.00 2.96 165 ALA A O 1
ATOM 1258 N N . LYS A 1 166 ? 9.212 38.178 1.664 1.00 5.18 166 LYS A N 1
ATOM 1259 C CA . LYS A 1 166 ? 9.535 36.838 2.153 1.00 5.31 166 LYS A CA 1
ATOM 1260 C C . LYS A 1 166 ? 10.844 36.372 1.555 1.00 4.63 166 LYS A C 1
ATOM 1261 O O . LYS A 1 166 ? 11.679 35.781 2.257 1.00 3.01 166 LYS A O 1
ATOM 1267 N N . VAL A 1 167 ? 11.075 36.628 0.256 1.00 3.15 167 VAL A N 1
ATOM 1268 C CA . VAL A 1 167 ? 12.316 36.233 -0.420 1.00 2.78 167 VAL A CA 1
ATOM 1269 C C . VAL A 1 167 ? 13.536 36.915 0.261 1.00 3.87 167 VAL A C 1
ATOM 1270 O O . VAL A 1 167 ? 14.542 36.294 0.572 1.00 4.23 167 VAL A O 1
ATOM 1274 N N . ARG A 1 168 ? 13.439 38.235 0.482 1.00 3.91 168 ARG A N 1
ATOM 1275 C CA . ARG A 1 168 ? 14.546 38.982 1.104 1.00 3.43 168 ARG A CA 1
ATOM 1276 C C . ARG A 1 168 ? 14.829 38.579 2.539 1.00 2.32 168 ARG A C 1
ATOM 1277 O O . ARG A 1 168 ? 16.009 38.441 2.982 1.00 3.14 168 ARG A O 1
ATOM 1292 N N . ALA A 1 169 ? 13.775 38.326 3.300 1.00 3.78 169 ALA A N 1
ATOM 1293 C CA . ALA A 1 169 ? 13.937 37.822 4.636 1.00 4.09 169 ALA A CA 1
ATOM 1294 C C . ALA A 1 169 ? 14.611 36.430 4.659 1.00 3.23 169 ALA A C 1
ATOM 1295 O O . ALA A 1 169 ? 15.456 36.134 5.523 1.00 4.32 169 ALA A O 1
ATOM 1297 N N . THR A 1 170 ? 14.246 35.557 3.714 1.00 4.07 170 THR A N 1
ATOM 1298 C CA . THR A 1 170 ? 14.850 34.220 3.588 1.00 3.08 170 THR A CA 1
ATOM 1299 C C . THR A 1 170 ? 16.281 34.299 3.159 1.00 3.32 170 THR A C 1
ATOM 1300 O O . THR A 1 170 ? 17.134 33.543 3.662 1.00 4.31 170 THR A O 1
ATOM 1304 N N . LEU A 1 171 ? 16.619 35.253 2.291 1.00 4.50 171 LEU A N 1
ATOM 1305 C CA . LEU A 1 171 ? 17.995 35.538 1.955 1.00 4.15 171 LEU A CA 1
ATOM 1306 C C . LEU A 1 171 ? 18.785 36.002 3.172 1.00 5.00 171 LEU A C 1
ATOM 1307 O O . LEU A 1 171 ? 19.943 35.558 3.358 1.00 4.73 171 LEU A O 1
ATOM 1312 N N . LEU A 1 172 ? 18.172 36.818 4.022 1.00 3.50 172 LEU A N 1
ATOM 1313 C CA . LEU A 1 172 ? 18.840 37.235 5.257 1.00 3.46 172 LEU A CA 1
ATOM 1314 C C . LEU A 1 172 ? 19.148 36.015 6.107 1.00 3.48 172 LEU A C 1
ATOM 1315 O O . LEU A 1 172 ? 20.233 35.922 6.684 1.00 3.39 172 LEU A O 1
ATOM 1320 N N . ALA A 1 173 ? 18.239 35.042 6.207 1.00 3.46 173 ALA A N 1
ATOM 1321 C CA . ALA A 1 173 ? 18.511 33.777 6.921 1.00 2.91 173 ALA A CA 1
ATOM 1322 C C . ALA A 1 173 ? 19.702 33.019 6.283 1.00 2.28 173 ALA A C 1
ATOM 1323 O O . ALA A 1 173 ? 20.560 32.472 6.958 1.00 5.26 173 ALA A O 1
ATOM 1325 N N . GLY A 1 174 ? 19.771 33.028 4.952 1.00 2.66 174 GLY A N 1
ATOM 1326 C CA . GLY A 1 174 ? 20.889 32.417 4.247 1.00 3.33 174 GLY A CA 1
ATOM 1327 C C . GLY A 1 174 ? 22.209 33.056 4.565 1.00 4.56 174 GLY A C 1
ATOM 1328 O O . GLY A 1 174 ? 23.210 32.349 4.757 1.00 3.78 174 GLY A O 1
ATOM 1329 N N . ILE A 1 175 ? 22.241 34.386 4.609 1.00 2.50 175 ILE A N 1
ATOM 1330 C CA . ILE A 1 175 ? 23.470 35.121 5.003 1.00 4.10 175 ILE A CA 1
ATOM 1331 C C . ILE A 1 175 ? 23.850 34.743 6.420 1.00 3.00 175 ILE A C 1
ATOM 1332 O O . ILE A 1 175 ? 25.049 34.535 6.733 1.00 2.74 175 ILE A O 1
ATOM 1337 N N . ARG A 1 176 ? 22.875 34.692 7.306 1.00 4.68 176 ARG A N 1
ATOM 1338 C CA . ARG A 1 176 ? 23.132 34.326 8.733 1.00 3.06 176 ARG A CA 1
ATOM 1339 C C . ARG A 1 176 ? 23.703 32.935 8.858 1.00 3.57 176 ARG A C 1
ATOM 1340 O O . ARG A 1 176 ? 24.645 32.705 9.633 1.00 3.25 176 ARG A O 1
ATOM 1348 N N . ALA A 1 177 ? 23.217 32.016 8.043 1.00 2.55 177 ALA A N 1
ATOM 1349 C CA . ALA A 1 177 ? 23.846 30.646 8.006 1.00 3.03 177 ALA A CA 1
ATOM 1350 C C . ALA A 1 177 ? 25.241 30.649 7.437 1.00 2.54 177 ALA A C 1
ATOM 1351 O O . ALA A 1 177 ? 26.107 29.900 7.887 1.00 4.49 177 ALA A O 1
ATOM 1353 N N . ALA A 1 178 ? 25.522 31.523 6.474 1.00 3.38 178 ALA A N 1
ATOM 1354 C CA . ALA A 1 178 ? 26.855 31.624 5.841 1.00 3.53 178 ALA A CA 1
ATOM 1355 C C . ALA A 1 178 ? 27.879 32.216 6.805 1.00 2.97 178 ALA A C 1
ATOM 1356 O O . ALA A 1 178 ? 29.018 31.791 6.829 1.00 4.69 178 ALA A O 1
ATOM 1358 N N . VAL A 1 179 ? 27.425 33.113 7.676 1.00 2.79 179 VAL A N 1
ATOM 1359 C CA . VAL A 1 179 ? 28.341 33.620 8.708 1.00 5.34 179 VAL A CA 1
ATOM 1360 C C . VAL A 1 179 ? 28.733 32.462 9.635 1.00 6.71 179 VAL A C 1
ATOM 1361 O O . VAL A 1 179 ? 29.920 32.297 9.942 1.00 4.93 179 VAL A O 1
ATOM 1365 N N . LEU A 1 180 ? 27.762 31.677 10.080 1.00 4.39 180 LEU A N 1
ATOM 1366 C CA . LEU A 1 180 ? 28.001 30.514 10.950 1.00 5.14 180 LEU A CA 1
ATOM 1367 C C . LEU A 1 180 ? 28.961 29.522 10.270 1.00 4.55 180 LEU A C 1
ATOM 1368 O O . LEU A 1 180 ? 29.912 29.007 10.866 1.00 4.61 180 LEU A O 1
ATOM 1373 N N . TRP A 1 181 ? 28.704 29.262 8.963 1.00 3.44 181 TRP A N 1
ATOM 1374 C CA . TRP A 1 181 ? 29.523 28.317 8.166 1.00 4.35 181 TRP A CA 1
ATOM 1375 C C . TRP A 1 181 ? 31.008 28.699 8.225 1.00 6.32 181 TRP A C 1
ATOM 1376 O O . TRP A 1 181 ? 31.842 27.846 8.527 1.00 5.30 181 TRP A O 1
ATOM 1387 N N . HIS A 1 182 ? 31.316 29.973 8.082 1.00 7.41 182 HIS A N 1
ATOM 1388 C CA . HIS A 1 182 ? 32.706 30.384 8.151 1.00 9.26 182 HIS A CA 1
ATOM 1389 C C . HIS A 1 182 ? 33.228 30.328 9.564 1.00 8.16 182 HIS A C 1
ATOM 1390 O O . HIS A 1 182 ? 34.356 29.961 9.780 1.00 9.79 182 HIS A O 1
ATOM 1403 N N . GLN A 1 183 ? 32.371 30.605 10.533 1.00 7.36 183 GLN A N 1
ATOM 1404 C CA . GLN A 1 183 ? 32.808 30.525 11.918 1.00 7.20 183 GLN A CA 1
ATOM 1405 C C . GLN A 1 183 ? 33.163 29.120 12.354 1.00 6.26 183 GLN A C 1
ATOM 1406 O O . GLN A 1 183 ? 34.052 28.989 13.237 1.00 7.27 183 GLN A O 1
ATOM 1412 N N . VAL A 1 184 ? 32.533 28.077 11.783 1.00 5.37 184 VAL A N 1
ATOM 1413 C CA . VAL A 1 184 ? 32.812 26.716 12.214 1.00 6.22 184 VAL A CA 1
ATOM 1414 C C . VAL A 1 184 ? 33.834 26.012 11.310 1.00 7.06 184 VAL A C 1
ATOM 1415 O O . VAL A 1 184 ? 34.032 24.798 11.412 1.00 8.13 184 VAL A O 1
ATOM 1419 N N . GLY A 1 185 ? 34.419 26.728 10.353 1.00 6.91 185 GLY 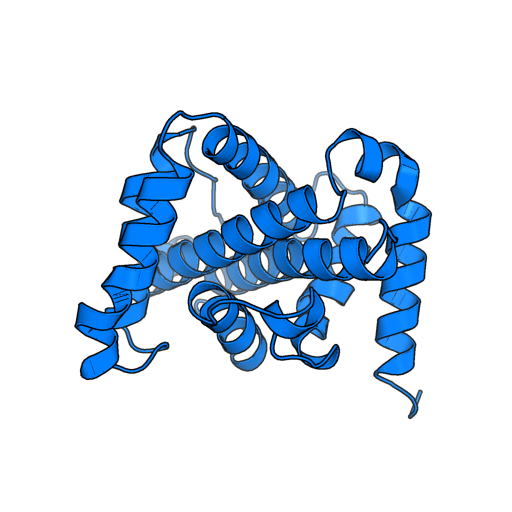A N 1
ATOM 1420 C CA . GLY A 1 185 ? 35.506 26.184 9.556 1.00 7.04 185 GLY A CA 1
ATOM 1421 C C . GLY A 1 185 ? 35.245 25.972 8.121 1.00 9.39 185 GLY A C 1
ATOM 1422 O O . GLY A 1 185 ? 36.108 25.505 7.400 1.00 11.66 185 GLY A O 1
ATOM 1423 N N . GLY A 1 186 ? 34.065 26.336 7.665 1.00 7.40 186 GLY A N 1
ATOM 1424 C CA . GLY A 1 186 ? 33.705 26.276 6.265 1.00 7.25 186 GLY A CA 1
ATOM 1425 C C . GLY A 1 186 ? 34.321 27.359 5.441 1.00 8.76 186 GLY A C 1
ATOM 1426 O O . GLY A 1 186 ? 34.807 28.342 5.925 1.00 11.79 186 GLY A O 1
ATOM 1427 N N . GLY A 1 187 ? 34.329 27.154 4.148 1.00 10.07 187 GLY A N 1
ATOM 1428 C CA . GLY A 1 187 ? 34.844 28.180 3.248 1.00 10.17 187 GLY A CA 1
ATOM 1429 C C . GLY A 1 187 ? 35.037 27.606 1.850 1.00 10.35 187 GLY A C 1
ATOM 1430 O O . GLY A 1 187 ? 34.760 26.431 1.600 1.00 6.63 187 GLY A O 1
ATOM 1431 N N . ARG A 1 188 ? 35.517 28.464 0.945 1.00 12.29 188 ARG A N 1
ATOM 1432 C CA . ARG A 1 188 ? 35.759 28.130 -0.460 1.00 13.50 188 ARG A CA 1
ATOM 1433 C C . ARG A 1 188 ? 36.597 26.910 -0.606 1.00 10.86 188 ARG A C 1
ATOM 1434 O O . ARG A 1 188 ? 36.169 25.980 -1.261 1.00 10.08 188 ARG A O 1
ATOM 1442 N N . LEU A 1 189 ? 37.811 26.906 -0.051 1.00 10.51 189 LEU A N 1
ATOM 1443 C CA . LEU A 1 189 ? 38.714 25.763 -0.191 1.00 10.58 189 LEU A CA 1
ATOM 1444 C C . LEU A 1 189 ? 38.226 24.550 0.530 1.00 11.48 189 LEU A C 1
ATOM 1445 O O . LEU A 1 189 ? 38.332 23.467 0.034 1.00 10.71 189 LEU A O 1
ATOM 1450 N N . GLN A 1 190 ? 37.667 24.711 1.710 1.00 11.78 190 GLN A N 1
ATOM 1451 C CA . GLN A 1 190 ? 37.258 23.584 2.484 0.50 12.81 190 GLN A CA 1
ATOM 1452 C C . GLN A 1 190 ? 36.169 22.858 1.691 1.00 11.31 190 GLN A C 1
ATOM 1453 O O . GLN A 1 190 ? 36.144 21.662 1.601 1.00 12.25 190 GLN A O 1
ATOM 1464 N N . LEU A 1 191 ? 35.227 23.581 1.080 1.00 12.10 191 LEU A N 1
ATOM 1465 C CA . LEU A 1 191 ? 34.187 23.013 0.232 1.00 10.97 191 LEU A CA 1
ATOM 1466 C C . LEU A 1 191 ? 34.734 22.267 -1.015 1.00 11.47 191 LEU A C 1
ATOM 1467 O O . LEU A 1 191 ? 34.353 21.118 -1.245 1.00 12.60 191 LEU A O 1
ATOM 1476 N N . MET A 1 192 ? 35.671 22.883 -1.798 1.00 9.90 192 MET A N 1
ATOM 1477 C CA . MET A 1 192 ? 36.453 22.239 -2.876 1.00 9.44 192 MET A CA 1
ATOM 1478 C C . MET A 1 192 ? 37.081 20.900 -2.485 1.00 7.66 192 MET A C 1
ATOM 1479 O O . MET A 1 192 ? 37.153 19.937 -3.267 1.00 8.50 192 MET A O 1
ATOM 1484 N N . PHE A 1 193 ? 37.566 20.845 -1.260 1.00 4.71 193 PHE A N 1
ATOM 1485 C CA . PHE A 1 193 ? 38.322 19.694 -0.810 1.00 2.82 193 PHE A CA 1
ATOM 1486 C C . PHE A 1 193 ? 37.533 18.706 -0.011 1.00 5.13 193 PHE A C 1
ATOM 1487 O O . PHE A 1 193 ? 38.079 17.649 0.353 1.00 5.79 193 PHE A O 1
ATOM 1495 N N . SER A 1 194 ? 36.235 18.958 0.193 1.00 6.41 194 SER A N 1
ATOM 1496 C CA . SER A 1 194 ? 35.446 18.102 1.139 1.00 7.89 194 SER A CA 1
ATOM 1497 C C . SER A 1 194 ? 34.066 17.757 0.678 1.00 7.42 194 SER A C 1
ATOM 1498 O O . SER A 1 194 ? 33.218 17.380 1.479 1.00 8.12 194 SER A O 1
ATOM 1503 N N . ARG A 1 195 ? 33.778 17.895 -0.602 1.00 9.12 195 ARG A N 1
ATOM 1504 C CA . ARG A 1 195 ? 32.433 17.629 -1.081 1.00 8.85 195 ARG A CA 1
ATOM 1505 C C . ARG A 1 195 ? 31.881 16.256 -0.678 1.00 9.82 195 ARG A C 1
ATOM 1506 O O . ARG A 1 195 ? 30.730 16.183 -0.210 1.00 9.40 195 ARG A O 1
ATOM 1514 N N . ASN A 1 196 ? 32.629 15.166 -0.895 1.00 10.80 196 ASN A N 1
ATOM 1515 C CA . ASN A 1 196 ? 32.217 13.832 -0.369 1.00 11.48 196 ASN A CA 1
ATOM 1516 C C . ASN A 1 196 ? 32.016 13.692 1.089 1.00 9.14 196 ASN A C 1
ATOM 1517 O O . ASN A 1 196 ? 31.046 13.011 1.466 1.00 8.77 196 ASN A O 1
ATOM 1522 N N . ARG A 1 197 ? 32.881 14.266 1.935 1.00 6.85 197 ARG A N 1
ATOM 1523 C CA . ARG A 1 197 ? 32.732 14.226 3.392 1.00 7.86 197 ARG A CA 1
ATOM 1524 C C . ARG A 1 197 ? 31.439 14.899 3.801 1.00 7.83 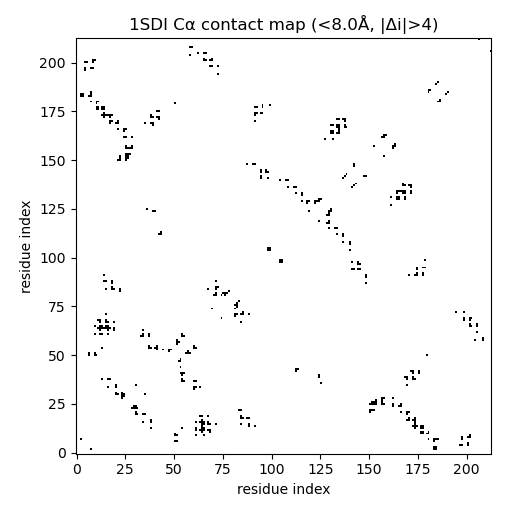197 ARG A C 1
ATOM 1525 O O . ARG A 1 197 ? 30.708 14.351 4.598 1.00 6.16 197 ARG A O 1
ATOM 1533 N N . LEU A 1 198 ? 31.131 16.000 3.134 1.00 4.29 198 LEU A N 1
ATOM 1534 C CA . LEU A 1 198 ? 29.928 16.767 3.475 1.00 4.13 198 LEU A CA 1
ATOM 1535 C C . LEU A 1 198 ? 28.652 15.999 3.008 1.00 3.76 198 LEU A C 1
ATOM 1536 O O . LEU A 1 198 ? 27.657 15.909 3.729 1.00 3.48 198 LEU A O 1
ATOM 1541 N N . THR A 1 199 ? 28.724 15.471 1.780 1.00 3.99 199 THR A N 1
ATOM 1542 C CA . THR A 1 199 ? 27.636 14.705 1.224 1.00 4.57 199 THR A CA 1
ATOM 1543 C C . THR A 1 199 ? 27.298 13.491 2.118 1.00 3.62 199 THR A C 1
ATOM 1544 O O . THR A 1 199 ? 26.117 13.232 2.439 1.00 3.35 199 THR A O 1
ATOM 1548 N N . THR A 1 200 ? 28.334 12.706 2.456 1.00 4.61 200 THR A N 1
ATOM 1549 C CA . THR A 1 200 ? 28.247 11.506 3.315 1.00 3.74 200 THR A CA 1
ATOM 1550 C C . THR A 1 200 ? 27.620 11.886 4.684 1.00 1.88 200 THR A C 1
ATOM 1551 O O . THR A 1 200 ? 26.719 11.214 5.237 1.00 3.02 200 THR A O 1
ATOM 1555 N N . GLN A 1 201 ? 28.133 12.989 5.257 1.00 2.21 201 GLN A N 1
ATOM 1556 C CA . GLN A 1 201 ? 27.629 13.465 6.559 1.00 1.34 201 GLN A CA 1
ATOM 1557 C C . GLN A 1 201 ? 26.148 13.857 6.532 1.00 3.03 201 GLN A C 1
ATOM 1558 O O . GLN A 1 201 ? 25.318 13.461 7.374 1.00 2.53 201 GLN A O 1
ATOM 1564 N N . ALA A 1 202 ? 25.759 14.510 5.447 1.00 1.95 202 ALA A N 1
ATOM 1565 C CA . ALA A 1 202 ? 24.317 14.898 5.255 1.00 2.19 202 ALA A CA 1
ATOM 1566 C C . ALA A 1 202 ? 23.417 13.666 5.093 1.00 2.05 202 ALA A C 1
ATOM 1567 O O . ALA A 1 202 ? 22.332 13.584 5.643 1.00 2.71 202 ALA A O 1
ATOM 1569 N N . LYS A 1 203 ? 23.849 12.712 4.257 1.00 2.29 203 LYS A N 1
ATOM 1570 C CA . LYS A 1 203 ? 23.110 11.451 4.115 1.00 2.63 203 LYS A CA 1
ATOM 1571 C C . LYS A 1 203 ? 23.026 10.639 5.449 1.00 1.62 203 LYS A C 1
ATOM 1572 O O . LYS A 1 203 ? 21.996 10.068 5.755 1.00 0.59 203 LYS A O 1
ATOM 1578 N N . GLN A 1 204 ? 24.078 10.708 6.281 1.00 2.39 204 GLN A N 1
ATOM 1579 C CA . GLN A 1 204 ? 24.017 10.084 7.589 1.00 1.64 204 GLN A CA 1
ATOM 1580 C C . GLN A 1 204 ? 23.000 10.743 8.496 1.00 1.24 204 GLN A C 1
ATOM 1581 O O . GLN A 1 204 ? 22.230 10.074 9.167 1.00 1.17 204 GLN A O 1
ATOM 1587 N N . ILE A 1 205 ? 22.896 12.048 8.436 1.00 1.83 205 ILE A N 1
ATOM 1588 C CA . ILE A 1 205 ? 21.888 12.751 9.257 1.00 3.26 205 ILE A CA 1
ATOM 1589 C C . ILE A 1 205 ? 20.470 12.432 8.775 1.00 1.80 205 ILE A C 1
ATOM 1590 O O . ILE A 1 205 ? 19.589 12.157 9.562 1.00 3.38 205 ILE A O 1
ATOM 1595 N N . LEU A 1 206 ? 20.291 12.370 7.462 1.00 1.98 206 LEU A N 1
ATOM 1596 C CA . LEU A 1 206 ? 18.958 12.074 6.904 1.00 2.66 206 LEU A CA 1
ATOM 1597 C C . LEU A 1 206 ? 18.510 10.634 7.235 1.00 3.55 206 LEU A C 1
ATOM 1598 O O . LEU A 1 206 ? 17.362 10.368 7.603 1.00 5.88 206 LEU A O 1
ATOM 1603 N N . ALA A 1 207 ? 19.470 9.738 7.265 1.00 3.03 207 ALA A N 1
ATOM 1604 C CA . ALA A 1 207 ? 19.200 8.349 7.717 1.00 2.92 207 ALA A CA 1
ATOM 1605 C C . ALA A 1 207 ? 18.852 8.309 9.203 1.00 4.06 207 ALA A C 1
ATOM 1606 O O . ALA A 1 207 ? 17.927 7.578 9.608 1.00 4.23 207 ALA A O 1
ATOM 1608 N N . HIS A 1 208 ? 19.567 9.071 10.037 1.00 5.50 208 HIS A N 1
ATOM 1609 C CA . HIS A 1 208 ? 19.314 9.146 11.476 1.00 5.31 208 HIS A CA 1
ATOM 1610 C C . HIS A 1 208 ? 17.913 9.634 11.715 1.00 6.71 208 HIS A C 1
ATOM 1611 O O . HIS A 1 208 ? 17.271 9.171 12.648 1.00 3.80 208 HIS A O 1
ATOM 1618 N N . LEU A 1 209 ? 17.451 10.561 10.860 1.00 4.59 209 LEU A N 1
ATOM 1619 C CA . LEU A 1 209 ? 16.068 11.112 10.919 1.00 5.92 209 LEU A CA 1
ATOM 1620 C C . LEU A 1 209 ? 14.972 10.212 10.391 1.00 8.55 209 LEU A C 1
ATOM 1621 O O . LEU A 1 209 ? 13.786 10.526 10.537 1.00 11.10 209 LEU A O 1
ATOM 1626 N N . THR A 1 210 ? 15.338 9.067 9.816 1.00 8.25 210 THR A N 1
ATOM 1627 C CA . THR A 1 210 ? 14.363 8.210 9.179 1.00 10.51 210 THR A CA 1
ATOM 1628 C C . THR A 1 210 ? 14.563 6.739 9.588 1.00 10.77 210 THR A C 1
ATOM 1629 O O . THR A 1 210 ? 14.856 5.945 8.726 1.00 10.17 210 THR A O 1
ATOM 1633 N N . PRO A 1 211 ? 14.434 6.395 10.883 1.00 11.87 211 PRO A N 1
ATOM 1634 C CA . PRO A 1 211 ? 14.621 4.997 11.332 1.00 15.06 211 PRO A CA 1
ATOM 1635 C C . PRO A 1 211 ? 13.588 4.021 10.692 1.00 16.79 211 PRO A C 1
ATOM 1636 O O . PRO A 1 211 ? 13.917 2.857 10.391 1.00 18.67 211 PRO A O 1
ATOM 1640 N N . GLU A 1 212 ? 12.389 4.524 10.375 1.00 18.55 212 GLU A N 1
ATOM 1641 C CA . GLU A 1 212 ? 11.375 3.676 9.682 1.00 19.99 212 GLU A CA 1
ATOM 1642 C C . GLU A 1 212 ? 11.786 3.186 8.265 1.00 19.33 212 GLU A C 1
ATOM 1643 O O . GLU A 1 212 ? 11.136 2.311 7.689 1.00 19.97 212 GLU A O 1
ATOM 1649 N N . LEU A 1 213 ? 12.817 3.789 7.682 1.00 17.40 213 LEU A N 1
ATOM 1650 C CA . LEU A 1 213 ? 13.392 3.315 6.446 1.00 18.73 213 LEU A CA 1
ATOM 1651 C C . LEU A 1 213 ? 14.830 2.805 6.687 1.00 21.64 213 LEU A C 1
ATOM 1652 O O . LEU A 1 213 ? 15.298 2.487 7.805 1.00 24.08 213 LEU A O 1
#

InterPro domains:
  IPR007451 High frequency lysogenization protein HflD [MF_00695] (1-207)
  IPR007451 High frequency lysogenization protein HflD [PF04356] (7-199)
  IPR007451 High frequency lysogenization protein HflD [PTHR38100] (1-208)
  IPR035932 HflD-like superfamily [G3DSA:1.10.3890.10] (1-213)
  IPR035932 HflD-like superfamily [SSF101322] (1-210)

Solvent-accessible surface area: 10655 Å² total; per-residue (Å²): 110,96,137,50,79,74,27,1,0,0,0,0,0,4,0,0,0,0,0,87,0,0,9,32,0,0,64,101,19,118,24,61,73,114,6,10,95,23,4,0,50,2,12,49,60,140,126,56,111,61,10,33,26,3,5,49,44,55,24,62,44,0,85,31,0,0,97,12,0,39,31,18,13,74,41,105,74,214,118,52,112,95,5,20,20,37,127,6,2,92,39,0,16,85,9,1,108,90,0,40,98,36,208,32,13,76,101,64,11,38,96,76,32,84,19,1,107,154,33,52,136,128,100,117,18,71,31,116,48,0,6,60,16,0,9,38,1,3,67,86,18,0,9,89,60,18,128,155,17,137,30,78,26,35,110,74,40,22,150,34,100,88,16,66,13,67,1,38,0,0,0,1,3,0,0,46,1,0,22,12,3,41,127,32,19,8,10,174,92,26,27,118,130,4,125,112,126,0,12,75,38,0,119,97,0,22,68,122,40,18,111,139,192

Radius of gyration: 16.21 Å; Cα contacts (8 Å, |Δi|>4): 295; chains: 1; bounding box: 35×45×39 Å

Foldseek 3Di:
DAFDLLLLLLLQLQLLLLLVQLQCCQAPVGGDPLLLVQLLQLLQVPDAPGSCVSSPNDLVSSLSSLVLLLLLLPVDDCDDSNVSSVLSSVVLLVQLVLQVPDPCLVVVLVVLSNCLCVVVVPDPCPDLVNLQSLLCSQVVRGQVSDPHSDRHHDVVSCVDVSSSSSSSNSSSSSNSSSVSSVVSPHDDVVCVVCSPVSNVSSVVSVCVVCVVD

Nearest PDB structures (foldseek):
  1sdi-assembly1_A  TM=1.005E+00  e=1.933E-30  Escherichia coli
  8zoy-assembly1_A  TM=2.018E-01  e=1.813E+00  Homo sapiens
  8wtv-assembly1_A  TM=1.941E-01  e=3.663E+00  Homo sapiens
  8i4i-assembly1_A  TM=1.611E-01  e=4.853E+00  Escherichia coli K-12

GO terms:
  GO:0005886 plasma membrane (C, IDA)
  GO:0009898 cytoplasmic side of plasma membrane (C, IDA)
  GO:0005515 protein binding (F, IPI)
  GO:0009408 response to heat (P, IEP)

CATH classification: 1.10.3890.10

Organism: Escherichia coli (strain K12) (NCBI:txid83333)